Protein AF-A0A932ISZ7-F1 (afdb_monomer)

Radius of gyration: 17.34 Å; Cα contacts (8 Å, |Δi|>4): 253; chains: 1; bounding box: 50×33×47 Å

pLDDT: mean 93.1, std 8.94, range [46.41, 98.69]

Solvent-accessible surface area (backbone atoms only — not comparable to full-atom values): 9576 Å² total; per-residue (Å²): 125,74,70,60,61,55,55,52,51,53,50,47,43,69,50,36,30,66,51,26,48,48,52,29,52,54,47,53,62,71,54,47,49,53,86,48,76,70,22,46,39,39,51,75,63,47,84,62,61,87,47,36,75,68,21,34,53,52,44,31,67,68,55,45,51,51,54,41,51,49,41,25,50,52,22,47,73,71,66,36,58,70,58,18,51,49,46,57,46,48,33,54,54,40,36,53,50,29,55,53,41,16,69,73,61,56,16,46,54,98,91,36,71,39,32,31,24,53,52,42,15,32,38,35,20,38,40,48,40,38,20,57,70,59,68,63,38,66,70,44,48,54,51,36,50,51,41,47,53,36,16,38,52,21,40,13,44,70,85,42,45,41,65,20,31,51,31,7,40,28,48,8,50,19,55,43,30,50,52,49,52,52,52,53,52,53,50,58,54,61,78,73,110

Mean predicted aligned error: 4.24 Å

Secondary structure (DSSP, 8-state):
-HHHHHHHHHHHHHHHHHHHHHHHHHHHHHHTTS--HHHHIIIII-TTGGGHHHHHHTT-HHHHHHHHHHHHHHHHHTT-HHHHHHHHHHHHHHHHHHHHHHHHH--EETTEE-SSPHHHHHHHHHHHHHHHHTTT-HHHHHHHHHHHHHHHHHHHTTTS-HHHHHHHHHHHHHHHHHHHHHHHHHHHHHTT-

Structure (mmCIF, N/CA/C/O backbone):
data_AF-A0A932ISZ7-F1
#
_entry.id   AF-A0A932ISZ7-F1
#
loop_
_atom_site.group_PDB
_atom_site.id
_atom_site.type_symbol
_atom_site.label_atom_id
_atom_site.label_alt_id
_atom_site.label_comp_id
_atom_site.label_asym_id
_atom_site.label_entity_id
_atom_site.label_seq_id
_atom_site.pdbx_PDB_ins_code
_atom_site.Cartn_x
_atom_site.Cartn_y
_atom_site.Cartn_z
_atom_site.occupancy
_atom_site.B_iso_or_equiv
_atom_site.auth_seq_id
_atom_site.auth_comp_id
_atom_site.auth_asym_id
_atom_site.auth_atom_id
_atom_site.pdbx_PDB_model_num
ATOM 1 N N . MET A 1 1 ? -31.817 8.757 0.073 1.00 46.41 1 MET A N 1
ATOM 2 C CA . MET A 1 1 ? -30.683 8.587 -0.871 1.00 46.41 1 MET A CA 1
ATOM 3 C C . MET A 1 1 ? -29.335 8.229 -0.212 1.00 46.41 1 MET A C 1
ATOM 5 O O . MET A 1 1 ? -28.476 7.702 -0.900 1.00 46.41 1 MET A O 1
ATOM 9 N N . ILE A 1 2 ? -29.132 8.434 1.100 1.00 51.19 2 ILE A N 1
ATOM 10 C CA . ILE A 1 2 ? -27.832 8.226 1.790 1.00 51.19 2 ILE A CA 1
ATOM 11 C C . ILE A 1 2 ? -27.531 6.741 2.111 1.00 51.19 2 ILE A C 1
ATOM 13 O O . ILE A 1 2 ? -26.380 6.347 2.273 1.00 51.19 2 ILE A O 1
ATOM 17 N N . THR A 1 3 ? -28.552 5.884 2.165 1.00 54.38 3 THR A N 1
ATOM 18 C CA . THR A 1 3 ? -28.406 4.457 2.504 1.00 54.38 3 THR A CA 1
ATOM 19 C C . THR A 1 3 ? -27.783 3.637 1.368 1.00 54.38 3 THR A C 1
ATOM 21 O O . THR A 1 3 ? -27.027 2.703 1.624 1.00 54.38 3 THR A O 1
ATOM 24 N N . GLY A 1 4 ? -28.044 4.021 0.113 1.00 49.66 4 GLY A N 1
ATOM 25 C CA . GLY A 1 4 ? -27.533 3.318 -1.068 1.00 49.66 4 GLY A CA 1
ATOM 26 C C . GLY A 1 4 ? -26.016 3.434 -1.237 1.00 49.66 4 GLY A C 1
ATOM 27 O O . GLY A 1 4 ? -25.362 2.445 -1.549 1.00 49.66 4 GLY A O 1
ATOM 28 N N . SER A 1 5 ? -25.432 4.602 -0.945 1.00 61.00 5 SER A N 1
ATOM 29 C CA . SER A 1 5 ? -23.988 4.843 -1.113 1.00 61.00 5 SER A CA 1
ATOM 30 C C . SER A 1 5 ? -23.113 4.101 -0.096 1.00 61.00 5 SER A C 1
ATOM 32 O O . SER A 1 5 ? -21.965 3.766 -0.381 1.00 61.00 5 SER A O 1
ATOM 34 N N . ARG A 1 6 ? -23.640 3.803 1.098 1.00 62.06 6 ARG A N 1
ATOM 35 C CA . ARG A 1 6 ? -22.913 3.019 2.112 1.00 62.06 6 ARG A CA 1
ATOM 36 C C . ARG A 1 6 ? -22.873 1.531 1.769 1.00 62.06 6 ARG A C 1
ATOM 38 O O . ARG A 1 6 ? -21.852 0.886 1.998 1.00 62.06 6 ARG A O 1
ATOM 45 N N . LEU A 1 7 ? -23.957 1.003 1.197 1.00 62.66 7 LEU A N 1
ATOM 46 C CA . LEU A 1 7 ? -24.035 -0.388 0.744 1.00 62.66 7 LEU A CA 1
ATOM 47 C C . LEU A 1 7 ? -23.093 -0.646 -0.438 1.00 62.66 7 LEU A C 1
ATOM 49 O O . LEU A 1 7 ? -22.397 -1.660 -0.450 1.00 62.66 7 LEU A O 1
ATOM 53 N N . THR A 1 8 ? -22.997 0.294 -1.383 1.00 72.69 8 THR A N 1
ATOM 54 C CA . THR A 1 8 ? -22.061 0.186 -2.513 1.00 72.69 8 THR A CA 1
ATOM 55 C C . THR A 1 8 ? -20.605 0.279 -2.064 1.00 72.69 8 THR A C 1
ATOM 57 O O . THR A 1 8 ? -19.787 -0.520 -2.513 1.00 72.69 8 THR A O 1
ATOM 60 N N . ALA A 1 9 ? -20.276 1.171 -1.124 1.00 74.56 9 ALA A N 1
ATOM 61 C CA . ALA A 1 9 ? -18.924 1.277 -0.575 1.00 74.56 9 ALA A CA 1
ATOM 62 C C . ALA A 1 9 ? -18.491 0.006 0.182 1.00 74.56 9 ALA A C 1
ATOM 64 O O . ALA A 1 9 ? -17.376 -0.479 -0.003 1.00 74.56 9 ALA A O 1
ATOM 65 N N . ALA A 1 10 ? -19.376 -0.576 0.998 1.00 79.00 10 ALA A N 1
ATOM 66 C CA . ALA A 1 10 ? -19.089 -1.820 1.713 1.00 79.00 10 ALA A CA 1
ATOM 67 C C . ALA A 1 10 ? -18.918 -3.014 0.756 1.00 79.00 10 ALA A C 1
ATOM 69 O O . ALA A 1 10 ? -18.009 -3.829 0.928 1.00 79.00 10 ALA A O 1
ATOM 70 N N . ALA A 1 11 ? -19.757 -3.099 -0.281 1.00 82.44 11 ALA A N 1
ATOM 71 C CA . ALA A 1 11 ? -19.614 -4.104 -1.328 1.00 82.44 11 ALA A CA 1
ATOM 72 C C . ALA A 1 11 ? -18.289 -3.934 -2.088 1.00 82.44 11 ALA A C 1
ATOM 74 O O . ALA A 1 11 ? -17.568 -4.913 -2.271 1.00 82.44 11 ALA A O 1
ATOM 75 N N . ALA A 1 12 ? -17.928 -2.701 -2.455 1.00 87.19 12 ALA A N 1
ATOM 76 C CA . ALA A 1 12 ? -16.678 -2.405 -3.146 1.00 87.19 12 ALA A CA 1
ATOM 77 C C . ALA A 1 12 ? -15.457 -2.858 -2.334 1.00 87.19 12 ALA A C 1
ATOM 79 O O . ALA A 1 12 ? -14.613 -3.577 -2.859 1.00 87.19 12 ALA A O 1
ATOM 80 N N . VAL A 1 13 ? -15.394 -2.539 -1.036 1.00 91.00 13 VAL A N 1
ATOM 81 C CA . VAL A 1 13 ? -14.285 -2.971 -0.163 1.00 91.00 13 VAL A CA 1
ATOM 82 C C . VAL A 1 13 ? -14.218 -4.494 -0.032 1.00 91.00 13 VAL A C 1
ATOM 84 O O . VAL A 1 13 ? -13.130 -5.063 0.006 1.00 91.00 13 VAL A O 1
ATOM 87 N N . ARG A 1 14 ? -15.365 -5.181 0.010 1.00 93.44 14 ARG A N 1
ATOM 88 C CA . ARG A 1 14 ? -15.412 -6.647 0.105 1.00 93.44 14 ARG A CA 1
ATOM 89 C C . ARG A 1 14 ? -14.932 -7.337 -1.174 1.00 93.44 14 ARG A C 1
ATOM 91 O O . ARG A 1 14 ? -14.307 -8.391 -1.082 1.00 93.44 14 ARG A O 1
ATOM 98 N N . TRP A 1 15 ? -15.233 -6.767 -2.338 1.00 95.62 15 TRP A N 1
ATOM 99 C CA . TRP A 1 15 ? -14.847 -7.320 -3.639 1.00 95.62 15 TRP A CA 1
ATOM 100 C C . TRP A 1 15 ? -13.484 -6.829 -4.130 1.00 95.62 15 TRP A C 1
ATOM 102 O O . TRP A 1 15 ? -12.902 -7.454 -5.012 1.00 95.62 15 TRP A O 1
ATOM 112 N N . TRP A 1 16 ? -12.931 -5.768 -3.539 1.00 97.12 16 TRP A N 1
ATOM 113 C CA . TRP A 1 16 ? -11.633 -5.237 -3.940 1.00 97.12 16 TRP A CA 1
ATOM 114 C C . TRP A 1 16 ? -10.483 -6.252 -3.840 1.00 97.12 16 TRP A C 1
ATOM 116 O O . TRP A 1 16 ? -9.751 -6.358 -4.817 1.00 97.12 16 TRP A O 1
ATOM 126 N N . PRO A 1 17 ? -10.310 -7.045 -2.756 1.00 97.62 17 PRO A N 1
ATOM 127 C CA . PRO A 1 17 ? -9.192 -7.983 -2.671 1.00 97.62 17 PRO A CA 1
ATOM 128 C C . PRO A 1 17 ? -9.092 -8.971 -3.847 1.00 97.62 17 PRO A C 1
ATOM 130 O O . PRO A 1 17 ? -8.032 -9.008 -4.471 1.00 97.62 17 PRO A O 1
ATOM 133 N N . PRO A 1 18 ? -10.141 -9.738 -4.220 1.00 97.38 18 PRO A N 1
ATOM 134 C CA . PRO A 1 18 ? -10.039 -10.643 -5.366 1.00 97.38 18 PRO A CA 1
ATOM 135 C C . PRO A 1 18 ? -9.847 -9.902 -6.698 1.00 97.38 18 PRO A C 1
ATOM 137 O O . PRO A 1 18 ? -9.086 -10.376 -7.541 1.00 97.38 18 PRO A O 1
ATOM 140 N N . ILE A 1 19 ? -10.478 -8.735 -6.879 1.00 97.69 19 ILE A N 1
ATOM 141 C CA . ILE A 1 19 ? -10.319 -7.909 -8.087 1.00 97.69 19 ILE A CA 1
ATOM 142 C C . ILE A 1 19 ? -8.871 -7.431 -8.222 1.00 97.69 19 ILE A C 1
ATOM 144 O O . ILE A 1 19 ? -8.248 -7.642 -9.258 1.00 97.69 19 ILE A O 1
ATOM 148 N N . ALA A 1 20 ? -8.319 -6.827 -7.172 1.00 97.50 20 ALA A N 1
ATOM 149 C CA . ALA A 1 20 ? -6.975 -6.272 -7.176 1.00 97.50 20 ALA A CA 1
ATOM 150 C C . ALA A 1 20 ? -5.905 -7.354 -7.348 1.00 97.50 20 ALA A C 1
ATOM 152 O O . ALA A 1 20 ? -4.970 -7.163 -8.120 1.00 97.50 20 ALA A O 1
ATOM 153 N N . LEU A 1 21 ? -6.060 -8.512 -6.697 1.00 97.81 21 LEU A N 1
ATOM 154 C CA . LEU A 1 21 ? -5.136 -9.634 -6.871 1.00 97.81 21 LEU A CA 1
ATOM 155 C C . LEU A 1 21 ? -5.197 -10.207 -8.289 1.00 97.81 21 LEU A C 1
ATOM 157 O O . LEU A 1 21 ? -4.156 -10.491 -8.872 1.00 97.81 21 LEU A O 1
ATOM 161 N N . THR A 1 22 ? -6.391 -10.323 -8.871 1.00 97.81 22 THR A N 1
ATOM 162 C CA . THR A 1 22 ? -6.546 -10.785 -10.258 1.00 97.81 22 THR A CA 1
ATOM 163 C C . THR A 1 22 ? -5.938 -9.781 -11.232 1.00 97.81 22 THR A C 1
ATOM 165 O O . THR A 1 22 ? -5.165 -10.168 -12.101 1.00 97.81 22 THR A O 1
ATOM 168 N N . ALA A 1 23 ? -6.212 -8.486 -11.054 1.00 98.00 23 ALA A N 1
ATOM 169 C CA . ALA A 1 23 ? -5.617 -7.423 -11.857 1.00 98.00 23 ALA A CA 1
ATOM 170 C C . ALA A 1 23 ? -4.086 -7.407 -11.741 1.00 98.00 23 ALA A C 1
ATOM 172 O O . ALA A 1 23 ? -3.405 -7.254 -12.749 1.00 98.00 23 ALA A O 1
ATOM 173 N N . MET A 1 24 ? -3.538 -7.625 -10.541 1.00 97.94 24 MET A N 1
ATOM 174 C CA . MET A 1 24 ? -2.095 -7.748 -10.324 1.00 97.94 24 MET A CA 1
ATOM 175 C C . MET A 1 24 ? -1.528 -8.954 -11.079 1.00 97.94 24 MET A C 1
ATOM 177 O O . MET A 1 24 ? -0.524 -8.826 -11.766 1.00 97.94 24 MET A O 1
ATOM 181 N N . VAL A 1 25 ? -2.169 -10.121 -11.000 1.00 97.56 25 VAL A N 1
ATOM 182 C CA . VAL A 1 25 ? -1.701 -11.317 -11.716 1.00 97.56 25 VAL A CA 1
ATOM 183 C C . VAL A 1 25 ? -1.747 -11.111 -13.228 1.00 97.56 25 VAL A C 1
ATOM 185 O O . VAL A 1 25 ? -0.760 -11.385 -13.906 1.00 97.56 25 VAL A O 1
ATOM 188 N N . VAL A 1 26 ? -2.854 -10.579 -13.752 1.00 97.75 26 VAL A N 1
ATOM 189 C CA . VAL A 1 26 ? -3.000 -10.258 -15.178 1.00 97.75 26 VAL A CA 1
ATOM 190 C C . VAL A 1 26 ? -1.937 -9.254 -15.615 1.00 97.75 26 VAL A C 1
ATOM 192 O O . VAL A 1 26 ? -1.304 -9.461 -16.646 1.00 97.75 26 VAL A O 1
ATOM 195 N N . LEU A 1 27 ? -1.692 -8.212 -14.816 1.00 96.94 27 LEU A N 1
ATOM 196 C CA . LEU A 1 27 ? -0.641 -7.236 -15.085 1.00 96.94 27 LEU A CA 1
ATOM 197 C C . LEU A 1 27 ? 0.734 -7.908 -15.121 1.00 96.94 27 LEU A C 1
ATOM 199 O O . LEU A 1 27 ? 1.448 -7.724 -16.097 1.00 96.94 27 LEU A O 1
ATOM 203 N N . GLY A 1 28 ? 1.081 -8.713 -14.112 1.00 95.38 28 GLY A N 1
ATOM 204 C CA . GLY A 1 28 ? 2.355 -9.434 -14.034 1.00 95.38 28 GLY A CA 1
ATOM 205 C C . GLY A 1 28 ? 2.600 -10.362 -15.228 1.00 95.38 28 GLY A C 1
ATOM 206 O O . GLY A 1 28 ? 3.711 -10.413 -15.748 1.00 95.38 28 G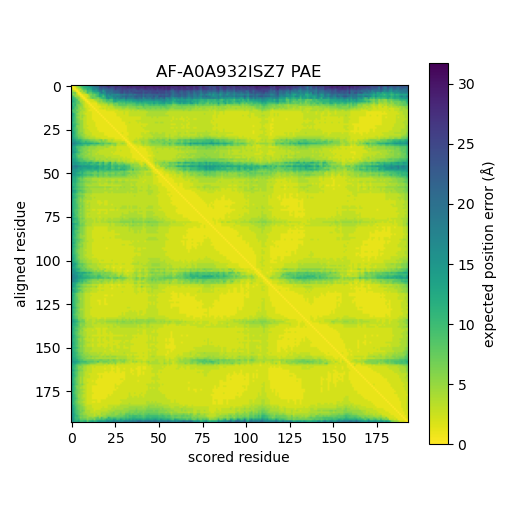LY A O 1
ATOM 207 N N . ILE A 1 29 ? 1.555 -11.044 -15.710 1.00 95.81 29 ILE A N 1
ATOM 208 C CA . ILE A 1 29 ? 1.619 -11.856 -16.935 1.00 95.81 29 ILE A CA 1
ATOM 209 C C . ILE A 1 29 ? 1.820 -10.962 -18.165 1.00 95.81 29 ILE A C 1
ATOM 211 O O . ILE A 1 29 ? 2.674 -11.254 -18.998 1.00 95.81 29 ILE A O 1
ATOM 215 N N . ALA A 1 30 ? 1.057 -9.871 -18.275 1.00 95.31 30 ALA A N 1
ATOM 216 C CA . ALA A 1 30 ? 1.069 -8.988 -19.440 1.00 95.31 30 ALA A CA 1
ATOM 217 C C . ALA A 1 30 ? 2.400 -8.247 -19.627 1.00 95.31 30 ALA A C 1
ATOM 219 O O . ALA A 1 30 ? 2.849 -8.075 -20.757 1.00 95.31 30 ALA A O 1
ATOM 220 N N . VAL A 1 31 ? 3.041 -7.817 -18.537 1.00 94.12 31 VAL A N 1
ATOM 221 C CA . VAL A 1 31 ? 4.323 -7.095 -18.609 1.00 94.12 31 VAL A CA 1
ATOM 222 C C . VAL A 1 31 ? 5.513 -8.029 -18.840 1.00 94.12 31 VAL A C 1
ATOM 224 O O . VAL A 1 31 ? 6.576 -7.581 -19.268 1.00 94.12 31 VAL A O 1
ATOM 227 N N . GLY A 1 32 ? 5.358 -9.326 -18.561 1.00 92.44 32 GLY A N 1
ATOM 228 C CA . GLY A 1 32 ? 6.411 -10.321 -18.730 1.00 92.44 32 GLY A CA 1
ATOM 229 C C . GLY A 1 32 ? 7.659 -10.027 -17.889 1.00 92.44 32 GLY A C 1
ATOM 230 O O . GLY A 1 32 ? 7.583 -9.504 -16.774 1.00 92.44 32 GLY A O 1
ATOM 231 N N . LYS A 1 33 ? 8.834 -10.380 -18.425 1.00 91.06 33 LYS A N 1
ATOM 232 C CA . LYS A 1 33 ? 10.113 -10.321 -17.694 1.00 91.06 33 LYS A CA 1
ATOM 233 C C . LYS A 1 33 ? 10.935 -9.047 -17.910 1.00 91.06 33 LYS A C 1
ATOM 235 O O . LYS A 1 33 ? 11.843 -8.810 -17.123 1.00 91.06 33 LYS A O 1
ATOM 240 N N . ALA A 1 34 ? 10.628 -8.261 -18.941 1.00 86.00 34 ALA A N 1
ATOM 241 C CA . ALA A 1 34 ? 11.398 -7.086 -19.360 1.00 86.00 34 ALA A CA 1
ATOM 242 C C . ALA A 1 34 ? 10.600 -5.786 -19.185 1.00 86.00 34 ALA A C 1
ATOM 244 O O . ALA A 1 34 ? 9.391 -5.830 -18.949 1.00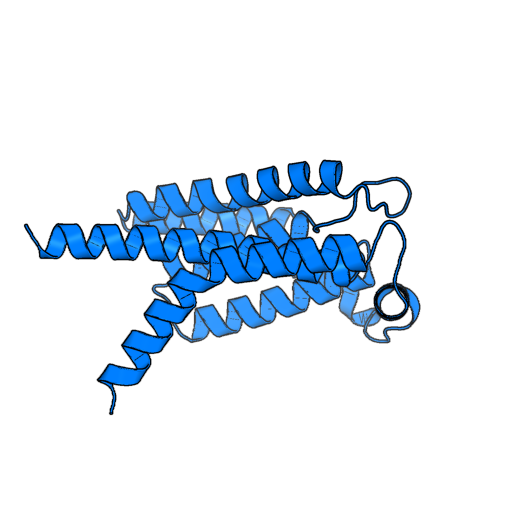 86.00 34 ALA A O 1
ATOM 245 N N . SER A 1 35 ? 11.258 -4.632 -19.319 1.00 90.56 35 SER A N 1
ATOM 246 C CA . SER A 1 35 ? 10.591 -3.328 -19.268 1.00 90.56 35 SER A CA 1
ATOM 247 C C . SER A 1 35 ? 9.493 -3.184 -20.330 1.00 90.56 35 SER A C 1
ATOM 249 O O . SER A 1 35 ? 9.463 -3.879 -21.347 1.00 90.56 35 SER A O 1
ATOM 251 N N . THR A 1 36 ? 8.551 -2.282 -20.064 1.00 93.44 36 THR A N 1
ATOM 252 C CA . THR A 1 36 ? 7.577 -1.803 -21.053 1.00 93.44 36 THR A CA 1
ATOM 253 C C . THR A 1 36 ? 7.937 -0.378 -21.492 1.00 93.44 36 THR A C 1
ATOM 255 O O . THR A 1 36 ? 8.604 0.323 -20.731 1.00 93.44 36 THR A O 1
ATOM 258 N N . PRO A 1 37 ? 7.430 0.125 -22.637 1.00 93.56 37 PRO A N 1
ATOM 259 C CA . PRO A 1 37 ? 7.675 1.513 -23.048 1.00 93.56 37 PRO A CA 1
ATOM 260 C C . PRO A 1 37 ? 7.253 2.549 -21.995 1.00 93.56 37 PRO A C 1
ATOM 262 O O . PRO A 1 37 ? 7.884 3.590 -21.843 1.00 93.56 37 PRO A O 1
ATOM 265 N N . LEU A 1 38 ? 6.194 2.252 -21.232 1.00 93.06 38 LEU A N 1
ATOM 266 C CA . LEU A 1 38 ? 5.761 3.098 -20.121 1.00 93.06 38 LEU A CA 1
ATOM 267 C C . LEU A 1 38 ? 6.787 3.103 -18.982 1.00 93.06 38 LEU A C 1
ATOM 269 O O . LEU A 1 38 ? 7.056 4.151 -18.398 1.00 93.06 38 LEU A O 1
ATOM 273 N N . ASP A 1 39 ? 7.353 1.941 -18.661 1.00 93.12 39 ASP A N 1
ATOM 274 C CA . ASP A 1 39 ? 8.389 1.831 -17.639 1.00 93.12 39 ASP A CA 1
ATOM 275 C C . ASP A 1 39 ? 9.658 2.587 -18.050 1.00 93.12 39 ASP A C 1
ATOM 277 O O . ASP A 1 39 ? 10.223 3.319 -17.237 1.00 93.12 39 ASP A O 1
ATOM 281 N N . ASP A 1 40 ? 10.059 2.464 -19.317 1.00 92.56 40 ASP A N 1
ATOM 282 C CA . ASP A 1 40 ? 11.222 3.157 -19.871 1.00 92.56 40 ASP A CA 1
ATOM 283 C C . ASP A 1 40 ? 11.025 4.678 -19.850 1.00 92.56 40 ASP A C 1
ATOM 285 O O . ASP A 1 40 ? 11.927 5.414 -19.447 1.00 92.56 40 ASP A O 1
ATOM 289 N N . TRP A 1 41 ? 9.823 5.165 -20.177 1.00 91.88 41 TRP A N 1
ATOM 290 C CA . TRP A 1 41 ? 9.495 6.587 -20.069 1.00 91.88 41 TRP A CA 1
ATOM 291 C C . TRP A 1 41 ? 9.677 7.109 -18.636 1.00 91.88 41 TRP A C 1
ATOM 293 O O . TRP A 1 41 ? 10.320 8.140 -18.421 1.00 91.88 41 TRP A O 1
ATOM 303 N N . PHE A 1 42 ? 9.173 6.384 -17.630 1.00 90.56 42 PHE A N 1
ATOM 304 C CA . PHE A 1 42 ? 9.344 6.773 -16.226 1.00 90.56 42 PHE A CA 1
ATOM 305 C C . PHE A 1 42 ? 10.805 6.726 -15.777 1.00 90.56 42 PHE A C 1
ATOM 307 O O . PHE A 1 42 ? 11.260 7.623 -15.060 1.00 90.56 42 PHE A O 1
ATOM 314 N N . LEU A 1 43 ? 11.547 5.702 -16.198 1.00 88.00 43 LEU A N 1
ATOM 315 C CA . LEU A 1 43 ? 12.941 5.548 -15.820 1.00 88.00 43 LEU A CA 1
ATOM 316 C C . LEU A 1 43 ? 13.813 6.614 -16.471 1.00 88.00 43 LEU A C 1
ATOM 318 O O . LEU A 1 43 ? 14.587 7.253 -15.758 1.00 88.00 43 LEU A O 1
ATOM 322 N N . TYR A 1 44 ? 13.695 6.837 -17.779 1.00 86.38 44 TYR A N 1
ATOM 323 C CA . TYR A 1 44 ? 14.677 7.586 -18.566 1.00 86.38 44 TYR A CA 1
ATOM 324 C C . TYR A 1 44 ? 14.216 8.983 -18.984 1.00 86.38 44 TYR A C 1
ATOM 326 O O . TYR A 1 44 ? 15.028 9.908 -18.951 1.00 86.38 44 TYR A O 1
ATOM 334 N N . GLU A 1 45 ? 12.938 9.158 -19.315 1.00 84.94 45 GLU A N 1
ATOM 335 C CA . GLU A 1 45 ? 12.442 10.370 -19.984 1.00 84.94 45 GLU A CA 1
ATOM 336 C C . GLU A 1 45 ? 11.709 11.337 -19.049 1.00 84.94 45 GLU A C 1
ATOM 338 O O . GLU A 1 45 ? 11.667 12.541 -19.302 1.00 84.94 45 GLU A O 1
ATOM 343 N N . ALA A 1 46 ? 11.156 10.848 -17.939 1.00 84.75 46 ALA A N 1
ATOM 344 C CA . ALA A 1 46 ? 10.342 11.661 -17.049 1.00 84.75 46 ALA A CA 1
ATOM 345 C C . ALA A 1 46 ? 11.116 12.874 -16.490 1.00 84.75 46 ALA A C 1
ATOM 347 O O . ALA A 1 46 ? 12.015 12.756 -15.654 1.00 84.75 46 ALA A O 1
ATOM 348 N N . HIS A 1 47 ? 10.702 14.083 -16.876 1.00 78.50 47 HIS A N 1
ATOM 349 C CA . HIS A 1 47 ? 11.332 15.344 -16.457 1.00 78.50 47 HIS A CA 1
ATOM 350 C C . HIS A 1 47 ? 11.128 15.709 -14.975 1.00 78.50 47 HIS A C 1
ATOM 352 O O . HIS A 1 47 ? 11.552 16.772 -14.535 1.00 78.50 47 HIS A O 1
ATOM 358 N N . ILE A 1 48 ? 10.519 14.834 -14.173 1.00 81.56 48 ILE A N 1
ATOM 359 C CA . ILE A 1 48 ? 10.356 15.003 -12.720 1.00 81.56 48 ILE A CA 1
ATOM 360 C C . ILE A 1 48 ? 11.555 14.475 -11.918 1.00 81.56 48 ILE A C 1
ATOM 362 O O . ILE A 1 48 ? 11.522 14.465 -10.691 1.00 81.56 48 ILE A O 1
ATOM 366 N N . ARG A 1 49 ? 12.641 14.054 -12.584 1.00 74.06 49 ARG A N 1
ATOM 367 C CA . ARG A 1 49 ? 13.851 13.524 -11.930 1.00 74.06 49 ARG A CA 1
ATOM 368 C C . ARG A 1 49 ? 14.478 14.488 -10.910 1.00 74.06 49 ARG A C 1
ATOM 370 O O . ARG A 1 49 ? 15.067 14.031 -9.937 1.00 74.06 49 ARG A O 1
ATOM 377 N N . TRP A 1 50 ? 14.323 15.801 -11.077 1.00 84.44 50 TRP A N 1
ATOM 378 C CA . TRP A 1 50 ? 14.804 16.795 -10.105 1.00 84.44 50 TRP A CA 1
ATOM 379 C C . TRP A 1 50 ? 14.058 16.733 -8.758 1.00 84.44 50 TRP A C 1
ATOM 381 O O . TRP A 1 50 ? 14.622 17.099 -7.731 1.00 84.44 50 TRP A O 1
ATOM 391 N N . LEU A 1 51 ? 12.832 16.194 -8.731 1.00 89.06 51 LEU A N 1
ATOM 392 C CA . LEU A 1 51 ? 12.065 15.938 -7.506 1.00 89.06 51 LEU A CA 1
ATOM 393 C C . LEU A 1 51 ? 12.465 14.632 -6.804 1.00 89.06 51 LEU A C 1
ATOM 395 O O . LEU A 1 51 ? 11.936 14.343 -5.732 1.00 89.06 51 LEU A O 1
ATOM 399 N N . ARG A 1 52 ? 13.381 13.829 -7.367 1.00 85.06 52 ARG A N 1
ATOM 400 C CA . ARG A 1 52 ? 13.732 12.497 -6.841 1.00 85.06 52 ARG A CA 1
ATOM 401 C C . ARG A 1 52 ? 14.012 12.467 -5.338 1.00 85.06 52 ARG A C 1
ATOM 403 O O . ARG A 1 52 ? 13.407 11.620 -4.690 1.00 85.06 52 ARG A O 1
ATOM 410 N N . PRO A 1 53 ? 14.842 13.351 -4.747 1.00 88.75 53 PRO A N 1
ATOM 411 C CA . PRO A 1 53 ? 15.105 13.295 -3.307 1.00 88.75 53 PRO A CA 1
ATOM 412 C C . PRO A 1 53 ? 13.828 13.435 -2.470 1.00 88.75 53 PRO A C 1
ATOM 414 O O . PRO A 1 53 ? 13.636 12.719 -1.491 1.00 88.75 53 PRO A O 1
ATOM 417 N N . PHE A 1 54 ? 12.921 14.315 -2.899 1.00 92.38 54 PHE A N 1
ATOM 418 C CA . PHE A 1 54 ? 11.629 14.516 -2.254 1.00 92.38 54 PHE A CA 1
ATOM 419 C C . PHE A 1 54 ? 10.690 13.320 -2.450 1.00 92.38 54 PHE A C 1
ATOM 421 O O . PHE A 1 54 ? 10.048 12.881 -1.503 1.00 92.38 54 PHE A O 1
ATOM 428 N N . LEU A 1 55 ? 10.614 12.760 -3.659 1.00 93.44 55 LEU A N 1
ATOM 429 C CA . LEU A 1 55 ? 9.750 11.610 -3.942 1.00 93.44 55 LEU A CA 1
ATOM 430 C C . LEU A 1 55 ? 10.233 10.339 -3.223 1.00 93.44 55 LEU A C 1
ATOM 432 O O . LEU A 1 55 ? 9.424 9.581 -2.687 1.00 93.44 55 LEU A O 1
ATOM 436 N N . LEU A 1 56 ? 11.551 10.128 -3.168 1.00 92.81 56 LEU A N 1
ATOM 437 C CA . LEU A 1 56 ? 12.172 8.977 -2.513 1.00 92.81 56 LEU A CA 1
ATOM 438 C C . LEU A 1 56 ? 11.944 8.962 -1.004 1.00 92.81 56 LEU A C 1
ATOM 440 O O . LEU A 1 56 ? 11.807 7.886 -0.429 1.00 92.81 56 LEU A O 1
ATOM 444 N N . PHE A 1 57 ? 11.809 10.131 -0.374 1.00 94.69 57 PHE A N 1
ATOM 445 C CA . PHE A 1 57 ? 11.493 10.236 1.049 1.00 94.69 57 PHE A CA 1
ATOM 446 C C . PHE A 1 57 ? 10.269 9.395 1.456 1.00 94.69 57 PHE A C 1
ATOM 448 O O . PHE A 1 57 ? 10.266 8.778 2.518 1.00 94.69 57 PHE A O 1
ATOM 455 N N . PHE A 1 58 ? 9.242 9.320 0.604 1.00 93.62 58 PHE A N 1
ATOM 456 C CA . PHE A 1 58 ? 8.002 8.595 0.909 1.00 93.62 58 PHE A CA 1
ATOM 457 C C . PHE A 1 58 ? 8.131 7.072 0.823 1.00 93.62 58 PHE A C 1
ATOM 459 O O . PHE A 1 58 ? 7.307 6.355 1.386 1.00 93.62 58 PHE A O 1
ATOM 466 N N . VAL A 1 59 ? 9.159 6.578 0.134 1.00 94.19 59 VAL A N 1
ATOM 467 C CA . VAL A 1 59 ? 9.423 5.146 -0.061 1.00 94.19 59 VAL A CA 1
ATOM 468 C C . VAL A 1 59 ? 10.707 4.690 0.654 1.00 94.19 59 VAL A C 1
ATOM 470 O O . VAL A 1 59 ? 11.053 3.509 0.631 1.00 94.19 59 VAL A O 1
ATOM 473 N N . GLU A 1 60 ? 11.377 5.617 1.344 1.00 95.38 60 GLU A N 1
ATOM 474 C CA . GLU A 1 60 ? 12.587 5.392 2.129 1.00 95.38 60 GLU A CA 1
ATOM 475 C C . GLU A 1 60 ? 12.320 4.396 3.278 1.00 95.38 60 GLU A C 1
ATOM 477 O O . GLU A 1 60 ? 11.464 4.656 4.136 1.00 95.38 60 GLU A O 1
ATOM 482 N N . PRO A 1 61 ? 13.065 3.275 3.370 1.00 94.25 61 PRO A N 1
ATOM 483 C CA . PRO A 1 61 ? 12.817 2.226 4.361 1.00 94.25 61 PRO A CA 1
ATOM 484 C C . PRO A 1 61 ? 12.739 2.725 5.801 1.00 94.25 61 PRO A C 1
ATOM 486 O O . PRO A 1 61 ? 11.897 2.267 6.572 1.00 94.25 61 PRO A O 1
ATOM 489 N N . ARG A 1 62 ? 13.597 3.679 6.178 1.00 97.19 62 ARG A N 1
ATOM 490 C CA . ARG A 1 62 ? 13.638 4.227 7.542 1.00 97.19 62 ARG A CA 1
ATOM 491 C C . ARG A 1 62 ? 12.361 4.988 7.881 1.00 97.19 62 ARG A C 1
ATOM 493 O O . ARG A 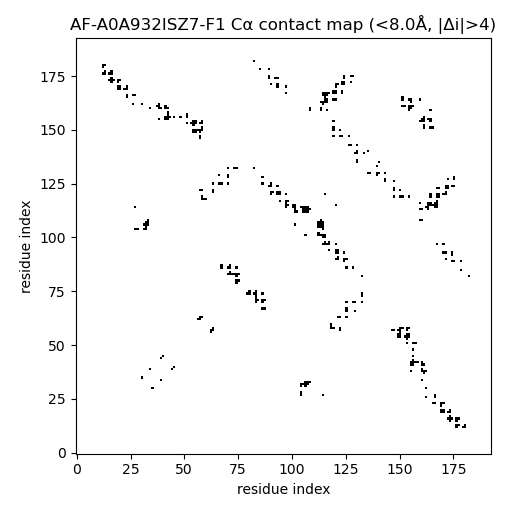1 62 ? 11.803 4.789 8.957 1.00 97.19 62 ARG A O 1
ATOM 500 N N . VAL A 1 63 ? 11.871 5.802 6.947 1.00 96.75 63 VAL A N 1
ATOM 501 C CA . VAL A 1 63 ? 10.616 6.549 7.098 1.00 96.75 63 VAL A CA 1
ATOM 502 C C . VAL A 1 63 ? 9.447 5.574 7.222 1.00 96.75 63 VAL A C 1
ATOM 504 O O . VAL A 1 63 ? 8.640 5.690 8.144 1.00 96.75 63 VAL A O 1
ATOM 507 N N . LEU A 1 64 ? 9.397 4.553 6.363 1.00 97.06 64 LEU A N 1
ATOM 508 C CA . LEU A 1 64 ? 8.351 3.532 6.407 1.00 97.06 64 LEU A CA 1
ATOM 509 C C . LEU A 1 64 ? 8.364 2.724 7.709 1.00 97.06 64 LEU A C 1
ATOM 511 O O . LEU A 1 64 ? 7.299 2.477 8.271 1.00 97.06 64 LEU A O 1
ATOM 515 N N . MET A 1 65 ? 9.541 2.349 8.220 1.00 97.62 65 MET A N 1
ATOM 516 C CA . MET A 1 65 ? 9.673 1.652 9.505 1.00 97.62 65 MET A CA 1
ATOM 517 C C . MET A 1 65 ? 9.177 2.506 10.674 1.00 97.62 65 MET A C 1
ATOM 519 O O . MET A 1 65 ? 8.462 1.997 11.537 1.00 97.62 65 MET A O 1
ATOM 523 N N . LEU A 1 66 ? 9.508 3.801 10.690 1.00 98.31 66 LEU A N 1
ATOM 524 C CA . LEU A 1 66 ? 9.025 4.728 11.716 1.00 98.31 66 LEU A CA 1
ATOM 525 C C . LEU A 1 66 ? 7.500 4.870 11.671 1.00 98.31 66 LEU A C 1
ATOM 527 O O . LEU A 1 66 ? 6.842 4.756 12.702 1.00 98.31 66 LEU A O 1
ATOM 531 N N . LEU A 1 67 ? 6.928 5.065 10.481 1.00 98.06 67 LEU A N 1
ATOM 532 C CA . LEU A 1 67 ? 5.479 5.171 10.289 1.00 98.06 67 LEU A CA 1
ATOM 533 C C . LEU A 1 67 ? 4.744 3.879 10.664 1.00 98.06 67 LEU A C 1
ATOM 535 O O . LEU A 1 67 ? 3.691 3.923 11.304 1.00 98.06 67 LEU A O 1
ATOM 539 N N . TYR A 1 68 ? 5.316 2.730 10.307 1.00 98.44 68 TYR A N 1
ATOM 540 C CA . TYR A 1 68 ? 4.819 1.415 10.691 1.00 98.44 68 TYR A CA 1
ATOM 541 C C . TYR A 1 68 ? 4.783 1.251 12.216 1.00 98.44 68 TYR A C 1
ATOM 543 O O . TYR A 1 68 ? 3.723 0.963 12.778 1.00 98.44 68 TYR A O 1
ATOM 551 N N . ALA A 1 69 ? 5.907 1.508 12.892 1.00 98.56 69 ALA A N 1
ATOM 552 C CA . ALA A 1 69 ? 6.000 1.433 14.346 1.00 98.56 69 ALA A CA 1
ATOM 553 C C . ALA A 1 69 ? 5.018 2.399 15.023 1.00 98.56 69 ALA A C 1
ATOM 555 O O . ALA A 1 69 ? 4.296 2.007 15.940 1.00 98.56 69 ALA A O 1
ATOM 556 N N . LEU A 1 70 ? 4.924 3.635 14.527 1.00 98.25 70 LEU A N 1
ATOM 557 C CA . LEU A 1 70 ? 4.006 4.645 15.044 1.00 98.25 70 LEU A CA 1
ATOM 558 C C . LEU A 1 70 ? 2.544 4.191 14.943 1.00 98.25 70 LEU A C 1
ATOM 560 O O . LEU A 1 70 ? 1.797 4.324 15.909 1.00 98.25 70 LEU A O 1
ATOM 564 N N . GLY A 1 71 ? 2.133 3.610 13.812 1.00 97.94 71 GLY A N 1
ATOM 565 C CA . GLY A 1 71 ? 0.776 3.090 13.636 1.00 97.94 71 GLY A CA 1
ATOM 566 C C . GLY A 1 71 ? 0.418 2.003 14.653 1.00 97.94 71 GLY A C 1
ATOM 567 O O . GLY A 1 71 ? -0.663 2.044 15.247 1.00 97.94 71 GLY A O 1
ATOM 568 N N . VAL A 1 72 ? 1.343 1.070 14.901 1.00 98.62 72 VAL A N 1
ATOM 569 C CA . VAL A 1 72 ? 1.176 0.010 15.908 1.00 98.62 72 VAL A CA 1
ATOM 570 C C . VAL A 1 72 ? 1.113 0.602 17.317 1.00 98.62 72 VAL A C 1
ATOM 572 O O . VAL A 1 72 ? 0.176 0.308 18.060 1.00 98.62 72 VAL A O 1
ATOM 575 N N . VAL A 1 73 ? 2.055 1.480 17.674 1.00 98.62 73 VAL A N 1
ATOM 576 C CA . VAL A 1 73 ? 2.122 2.120 18.998 1.00 98.62 73 VAL A CA 1
ATOM 577 C C . VAL A 1 73 ? 0.871 2.949 19.282 1.00 98.62 73 VAL A C 1
ATOM 579 O O . VAL A 1 73 ? 0.300 2.827 20.363 1.00 98.62 73 VAL A O 1
ATOM 582 N N . ILE A 1 74 ? 0.383 3.737 18.320 1.00 98.25 74 ILE A N 1
ATOM 583 C CA . ILE A 1 74 ? -0.853 4.516 18.482 1.00 98.25 74 ILE A CA 1
ATOM 584 C C . ILE A 1 74 ? -2.052 3.586 18.701 1.00 98.25 74 ILE A C 1
ATOM 586 O O . ILE A 1 74 ? -2.882 3.850 19.571 1.00 98.25 74 ILE A O 1
ATOM 590 N N . ALA A 1 75 ? -2.163 2.491 17.943 1.00 98.00 75 ALA A N 1
ATOM 591 C CA . ALA A 1 75 ? -3.259 1.539 18.114 1.00 98.00 75 ALA A CA 1
ATOM 592 C C . ALA A 1 75 ? -3.221 0.845 19.491 1.00 98.00 75 ALA A C 1
ATOM 594 O O . ALA A 1 75 ? -4.275 0.661 20.109 1.00 98.00 75 ALA A O 1
ATOM 595 N N . LEU A 1 76 ? -2.022 0.513 19.990 1.00 98.38 76 LEU A N 1
ATOM 596 C CA . LEU A 1 76 ? -1.807 -0.019 21.340 1.00 98.38 76 LEU A CA 1
ATOM 597 C C . LEU A 1 76 ? -2.170 1.007 22.417 1.00 98.38 76 LEU A C 1
ATOM 599 O O . LEU A 1 76 ? -2.913 0.679 23.340 1.00 98.38 76 LEU A O 1
ATOM 603 N N . TRP A 1 77 ? -1.720 2.257 22.271 1.00 98.19 77 TRP A N 1
ATOM 604 C CA . TRP A 1 77 ? -2.052 3.353 23.186 1.00 98.19 77 TRP A CA 1
ATOM 605 C C . TRP A 1 77 ? -3.565 3.547 23.282 1.00 98.19 77 TRP A C 1
ATOM 607 O O . TRP A 1 77 ? -4.124 3.667 24.371 1.00 98.19 77 TRP A O 1
ATOM 617 N N . GLN A 1 78 ? -4.258 3.517 22.142 1.00 96.50 78 GLN A N 1
ATOM 618 C CA . GLN A 1 78 ? -5.718 3.607 22.069 1.00 96.50 78 GLN A CA 1
ATOM 619 C C . GLN A 1 78 ? -6.437 2.355 22.604 1.00 96.50 78 GLN A C 1
ATOM 621 O O . GLN A 1 78 ? -7.664 2.295 22.544 1.00 96.50 78 GLN A O 1
ATOM 626 N N . ARG A 1 79 ? -5.705 1.343 23.096 1.00 96.81 79 ARG A N 1
ATOM 627 C CA . ARG A 1 79 ? -6.220 0.052 23.586 1.00 96.81 79 ARG A CA 1
ATOM 628 C C . ARG A 1 79 ? -7.055 -0.708 22.549 1.00 96.81 79 ARG A C 1
ATOM 630 O O . ARG A 1 79 ? -7.891 -1.544 22.888 1.00 96.81 79 ARG A O 1
ATOM 637 N N . ARG A 1 80 ? -6.818 -0.455 21.258 1.00 96.69 80 ARG A N 1
ATOM 638 C CA . ARG A 1 80 ? -7.494 -1.126 20.139 1.00 96.69 80 ARG A CA 1
ATOM 639 C C . ARG A 1 80 ? -6.709 -2.377 19.753 1.00 96.69 80 ARG A C 1
ATOM 641 O O . ARG A 1 80 ? -6.141 -2.439 18.668 1.00 96.69 80 ARG A O 1
ATOM 648 N N . TRP A 1 81 ? -6.685 -3.377 20.634 1.00 97.44 81 TRP A N 1
ATOM 649 C CA . TRP A 1 81 ? -5.821 -4.563 20.517 1.00 97.44 81 TRP A CA 1
ATOM 650 C C . TRP A 1 81 ? -5.883 -5.250 19.150 1.00 97.44 81 TRP A C 1
ATOM 652 O O . TRP A 1 81 ? -4.850 -5.444 18.520 1.00 97.44 81 TRP A O 1
ATOM 662 N N . LEU A 1 82 ? -7.087 -5.525 18.633 1.00 97.50 82 LEU A N 1
ATOM 663 C CA . LEU A 1 82 ? -7.236 -6.127 17.304 1.00 97.50 82 LEU A CA 1
ATOM 664 C C . LEU A 1 82 ? -6.664 -5.230 16.195 1.00 97.50 82 LEU A C 1
ATOM 666 O O . LEU A 1 82 ? -6.012 -5.726 15.283 1.00 97.50 82 LEU A O 1
ATOM 670 N N . MET A 1 83 ? -6.880 -3.914 16.274 1.00 98.12 83 MET A N 1
ATOM 671 C CA . MET A 1 83 ? -6.323 -2.970 15.303 1.00 98.12 83 MET A CA 1
ATOM 672 C C . MET A 1 83 ? -4.795 -2.947 15.371 1.00 98.12 83 MET A C 1
ATOM 674 O O . MET A 1 83 ? -4.157 -2.923 14.328 1.00 98.12 83 MET A O 1
ATOM 678 N N . ALA A 1 84 ? -4.213 -2.987 16.572 1.00 98.12 84 ALA A N 1
ATOM 679 C CA . ALA A 1 84 ? -2.767 -3.044 16.759 1.00 98.12 84 ALA A CA 1
ATOM 680 C C . ALA A 1 84 ? -2.170 -4.328 16.170 1.00 98.12 84 ALA A C 1
ATOM 682 O O . ALA A 1 84 ? -1.203 -4.261 15.415 1.00 98.12 84 ALA A O 1
ATOM 683 N N . THR A 1 85 ? -2.787 -5.484 16.438 1.00 98.44 85 THR A N 1
ATOM 684 C CA . THR A 1 85 ? -2.373 -6.765 15.851 1.00 98.44 85 THR A CA 1
ATOM 685 C C . THR A 1 85 ? -2.448 -6.724 14.328 1.00 98.44 85 THR A C 1
ATOM 687 O O . THR A 1 85 ? -1.484 -7.080 13.659 1.00 98.44 85 THR A O 1
ATOM 690 N N . LEU A 1 86 ? -3.561 -6.253 13.760 1.00 98.44 86 LEU A N 1
ATOM 691 C CA . LEU A 1 86 ? -3.711 -6.160 12.306 1.00 98.44 86 LEU A CA 1
ATOM 692 C C . LEU A 1 86 ? -2.740 -5.139 11.701 1.00 98.44 86 LEU A C 1
ATOM 694 O O . LEU A 1 86 ? -2.196 -5.395 10.632 1.00 98.44 86 LEU A O 1
ATOM 698 N N . ALA A 1 87 ? -2.481 -4.018 12.381 1.00 98.25 87 ALA A N 1
ATOM 699 C CA . ALA A 1 87 ? -1.509 -3.014 11.948 1.00 98.25 87 ALA A CA 1
ATOM 700 C C . ALA A 1 87 ? -0.086 -3.570 11.918 1.00 98.25 87 ALA A C 1
ATOM 702 O O . ALA A 1 87 ? 0.649 -3.229 10.999 1.00 98.25 87 ALA A O 1
ATOM 703 N N . ALA A 1 88 ? 0.272 -4.447 12.861 1.00 98.44 88 ALA A N 1
ATOM 704 C CA . ALA A 1 88 ? 1.558 -5.136 12.882 1.00 98.44 88 ALA A CA 1
ATOM 705 C C . ALA A 1 88 ? 1.653 -6.222 11.791 1.00 98.44 88 ALA A C 1
ATOM 707 O O . ALA A 1 88 ? 2.630 -6.318 11.057 1.00 98.44 88 ALA A O 1
ATOM 708 N N . VAL A 1 89 ? 0.614 -7.044 11.647 1.00 98.56 89 VAL A N 1
ATOM 709 C CA . VAL A 1 89 ? 0.658 -8.223 10.769 1.00 98.56 89 VAL A CA 1
ATOM 710 C C . VAL A 1 89 ? 0.502 -7.859 9.290 1.00 98.56 89 VAL A C 1
ATOM 712 O O . VAL A 1 89 ? 1.172 -8.450 8.444 1.00 98.56 89 VAL A O 1
ATOM 715 N N . ALA A 1 90 ? -0.356 -6.894 8.949 1.00 98.44 90 ALA A N 1
ATOM 716 C CA . ALA A 1 90 ? -0.719 -6.626 7.557 1.00 98.44 90 ALA A CA 1
ATOM 717 C C . ALA A 1 90 ? 0.479 -6.245 6.660 1.00 98.44 90 ALA A C 1
ATOM 719 O O . ALA A 1 90 ? 0.637 -6.883 5.615 1.00 98.44 90 ALA A O 1
ATOM 720 N N . PRO A 1 91 ? 1.368 -5.298 7.032 1.00 98.38 91 PRO A N 1
ATOM 721 C CA . PRO A 1 91 ? 2.539 -4.974 6.212 1.00 98.38 91 PRO A CA 1
ATOM 722 C C . PRO A 1 91 ? 3.499 -6.157 6.034 1.00 98.38 91 PRO A C 1
ATOM 724 O O . PRO A 1 91 ? 4.074 -6.322 4.959 1.00 98.38 91 PRO A O 1
ATOM 727 N N . VAL A 1 92 ? 3.640 -7.011 7.055 1.00 98.50 92 VAL A N 1
ATOM 728 C CA . VAL A 1 92 ? 4.488 -8.213 7.000 1.00 98.50 92 VAL A CA 1
ATOM 729 C C . VAL A 1 92 ? 3.915 -9.235 6.021 1.00 98.50 92 VAL A C 1
ATOM 731 O O . VAL A 1 92 ? 4.637 -9.732 5.159 1.00 98.50 92 VAL A O 1
ATOM 734 N N . VAL A 1 93 ? 2.608 -9.506 6.098 1.00 98.44 93 VAL A N 1
ATOM 735 C CA . VAL A 1 93 ? 1.912 -10.399 5.159 1.00 98.44 93 VAL A CA 1
ATOM 736 C C . VAL A 1 93 ? 2.028 -9.879 3.727 1.00 98.44 93 VAL A C 1
ATOM 738 O O . VAL A 1 93 ? 2.342 -10.652 2.821 1.00 98.44 93 VAL A O 1
ATOM 741 N N . ALA A 1 94 ? 1.839 -8.574 3.518 1.00 98.31 94 ALA A N 1
ATOM 742 C CA . ALA A 1 94 ? 1.981 -7.954 2.205 1.00 98.31 94 ALA A CA 1
ATOM 743 C C . ALA A 1 94 ? 3.410 -8.116 1.656 1.00 98.31 94 ALA A C 1
ATOM 745 O O . ALA A 1 94 ? 3.588 -8.523 0.509 1.00 98.31 94 ALA A O 1
ATOM 746 N N . LEU A 1 95 ? 4.433 -7.883 2.486 1.00 98.19 95 LEU A N 1
ATOM 747 C CA . LEU A 1 95 ? 5.836 -8.040 2.098 1.00 98.19 95 LEU A CA 1
ATOM 748 C C . LEU A 1 95 ? 6.198 -9.492 1.757 1.00 98.19 95 LEU A C 1
ATOM 750 O O . LEU A 1 95 ? 6.863 -9.732 0.750 1.00 98.19 95 LEU A O 1
ATOM 754 N N . ILE A 1 96 ? 5.772 -10.459 2.574 1.00 98.31 96 ILE A N 1
ATOM 755 C CA . ILE A 1 96 ? 5.994 -11.887 2.300 1.00 98.31 96 ILE A CA 1
ATOM 756 C C . ILE A 1 96 ? 5.322 -12.265 0.980 1.00 98.31 96 ILE A C 1
ATOM 758 O O . ILE A 1 96 ? 5.958 -12.876 0.126 1.00 98.31 96 ILE A O 1
ATOM 762 N N . THR A 1 97 ? 4.078 -11.831 0.775 1.00 97.88 97 THR A N 1
ATOM 763 C CA . THR A 1 97 ? 3.341 -12.095 -0.468 1.00 97.88 97 THR A CA 1
ATOM 764 C C . THR A 1 97 ? 4.063 -11.499 -1.676 1.00 97.88 97 THR A C 1
ATOM 766 O O . THR A 1 97 ? 4.262 -12.197 -2.664 1.00 97.88 97 THR A O 1
ATOM 769 N N . ALA A 1 98 ? 4.555 -10.259 -1.583 1.00 97.62 98 ALA A N 1
ATOM 770 C CA . ALA A 1 98 ? 5.342 -9.638 -2.647 1.00 97.62 98 ALA A CA 1
ATOM 771 C C . ALA A 1 98 ? 6.616 -10.435 -2.969 1.00 97.62 98 ALA A C 1
ATOM 773 O O . ALA A 1 98 ? 6.947 -10.617 -4.138 1.00 97.62 98 ALA A O 1
ATOM 774 N N . ARG A 1 99 ? 7.317 -10.957 -1.954 1.00 97.00 99 ARG A N 1
ATOM 775 C CA . ARG A 1 99 ? 8.504 -11.809 -2.154 1.00 97.00 99 ARG A CA 1
ATOM 776 C C . ARG A 1 99 ? 8.164 -13.129 -2.846 1.00 97.00 99 ARG A C 1
ATOM 778 O O . ARG A 1 99 ? 8.911 -13.553 -3.720 1.00 97.00 99 ARG A O 1
ATOM 785 N N . LEU A 1 100 ? 7.046 -13.758 -2.487 1.00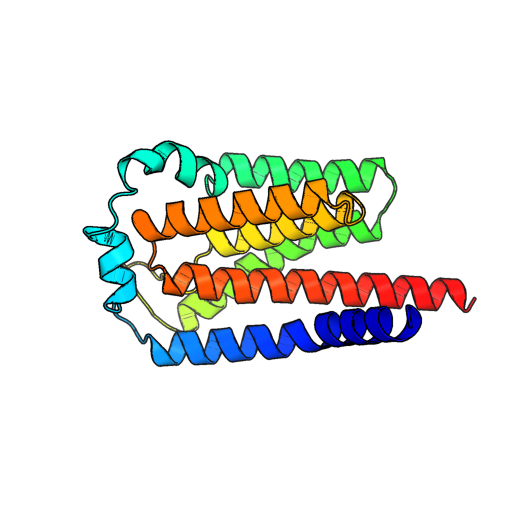 97.06 100 LEU A N 1
ATOM 786 C CA . LEU A 1 100 ? 6.570 -14.963 -3.171 1.00 97.06 100 LEU A CA 1
ATOM 787 C C . LEU A 1 100 ? 6.222 -14.658 -4.632 1.00 97.06 100 LEU A C 1
ATOM 789 O O . LEU A 1 100 ? 6.685 -15.354 -5.530 1.00 97.06 100 LEU A O 1
ATOM 793 N N . CYS A 1 101 ? 5.483 -13.575 -4.884 1.00 95.06 101 CYS A N 1
ATOM 794 C CA . CYS A 1 101 ? 5.147 -13.134 -6.235 1.00 95.06 101 CYS A CA 1
ATOM 795 C C . CYS A 1 101 ? 6.394 -12.850 -7.080 1.00 95.06 101 CYS A C 1
ATOM 797 O O . CYS A 1 101 ? 6.437 -13.263 -8.232 1.00 95.06 101 CYS A O 1
ATOM 799 N N . LYS A 1 102 ? 7.434 -12.241 -6.501 1.00 95.19 102 LYS A N 1
ATOM 800 C CA . LYS A 1 102 ? 8.725 -12.037 -7.174 1.00 95.19 102 LYS A CA 1
ATOM 801 C C . LYS A 1 102 ? 9.307 -13.330 -7.731 1.00 95.19 102 LYS A C 1
ATOM 803 O O . LYS A 1 102 ? 9.699 -13.363 -8.893 1.00 95.19 102 LYS A O 1
ATOM 808 N N . MET A 1 103 ? 9.309 -14.396 -6.934 1.00 94.06 103 MET A N 1
ATOM 809 C CA . MET A 1 103 ? 9.787 -15.706 -7.384 1.00 94.06 103 MET A CA 1
ATOM 810 C C . MET A 1 103 ? 8.884 -16.318 -8.462 1.00 94.06 103 MET A C 1
ATOM 812 O O . MET A 1 103 ? 9.383 -16.972 -9.369 1.00 94.06 103 MET A O 1
ATOM 816 N N . LEU A 1 104 ? 7.570 -16.094 -8.380 1.00 94.50 104 LEU A N 1
ATOM 817 C CA . LEU A 1 104 ? 6.603 -16.635 -9.339 1.00 94.50 104 LEU A CA 1
ATOM 818 C C . LEU A 1 104 ? 6.667 -15.944 -10.707 1.00 94.50 104 LEU A C 1
ATOM 820 O O . LEU A 1 104 ? 6.616 -16.620 -11.730 1.00 94.50 104 LEU A O 1
ATOM 824 N N . PHE A 1 105 ? 6.760 -14.612 -10.740 1.00 94.44 105 PHE A N 1
ATOM 825 C CA . PHE A 1 105 ? 6.762 -13.853 -11.994 1.00 94.44 105 PHE A CA 1
ATOM 826 C C . PHE A 1 105 ? 8.145 -13.799 -12.648 1.00 94.44 105 PHE A C 1
ATOM 828 O O . PHE A 1 105 ? 8.237 -13.749 -13.873 1.00 94.44 105 PHE A O 1
ATOM 835 N N . GLY A 1 106 ? 9.223 -13.808 -11.856 1.00 92.19 106 GLY A N 1
ATOM 836 C CA . GLY A 1 106 ? 10.586 -13.829 -12.393 1.00 92.19 106 GLY A CA 1
ATOM 837 C C . GLY A 1 106 ? 10.936 -12.608 -13.253 1.00 92.19 106 GLY A C 1
ATOM 838 O O . GLY A 1 106 ? 11.759 -12.724 -14.157 1.00 92.19 106 GLY A O 1
ATOM 839 N N . ARG A 1 107 ? 10.269 -11.464 -13.035 1.00 93.06 107 ARG A N 1
ATOM 840 C CA . ARG A 1 107 ? 10.607 -10.189 -13.687 1.00 93.06 107 ARG A CA 1
ATOM 841 C C . ARG A 1 107 ? 11.829 -9.607 -13.002 1.00 93.06 107 ARG A C 1
ATOM 843 O O . ARG A 1 107 ? 11.827 -9.488 -11.775 1.00 93.06 107 ARG A O 1
ATOM 850 N N . GLU A 1 108 ? 12.827 -9.219 -13.779 1.00 91.19 108 GLU A N 1
ATOM 851 C CA . GLU A 1 108 ? 14.102 -8.731 -13.264 1.00 91.19 108 GLU A CA 1
ATOM 852 C C . GLU A 1 108 ? 14.370 -7.301 -13.724 1.00 91.19 108 GLU A C 1
ATOM 854 O O . GLU A 1 108 ? 14.021 -6.914 -14.836 1.00 91.19 108 GLU A O 1
ATOM 859 N N . ILE A 1 109 ? 15.007 -6.532 -12.848 1.00 88.00 109 ILE A N 1
ATOM 860 C CA . ILE A 1 109 ? 15.664 -5.266 -13.164 1.00 88.00 109 ILE A CA 1
ATOM 861 C C . ILE A 1 109 ? 17.092 -5.384 -12.635 1.00 88.00 109 ILE A C 1
ATOM 863 O O . ILE A 1 109 ? 17.281 -5.777 -11.483 1.00 88.00 109 ILE A O 1
ATOM 867 N N . ASP A 1 110 ? 18.091 -5.158 -13.487 1.00 85.88 110 ASP A N 1
ATOM 868 C CA . ASP A 1 110 ? 19.513 -5.317 -13.143 1.00 85.88 110 ASP A CA 1
ATOM 869 C C . ASP A 1 110 ? 19.835 -6.645 -12.416 1.00 85.88 110 ASP A C 1
ATOM 871 O O . ASP A 1 110 ? 20.538 -6.670 -11.407 1.00 85.88 110 ASP A O 1
ATOM 875 N N . HIS A 1 111 ? 19.287 -7.764 -12.913 1.00 85.75 111 HIS A N 1
ATOM 876 C CA . HIS A 1 111 ? 19.431 -9.121 -12.348 1.00 85.75 111 HIS A CA 1
ATOM 877 C C . HIS A 1 111 ? 18.805 -9.340 -10.956 1.00 85.75 111 HIS A C 1
ATOM 879 O O . HIS A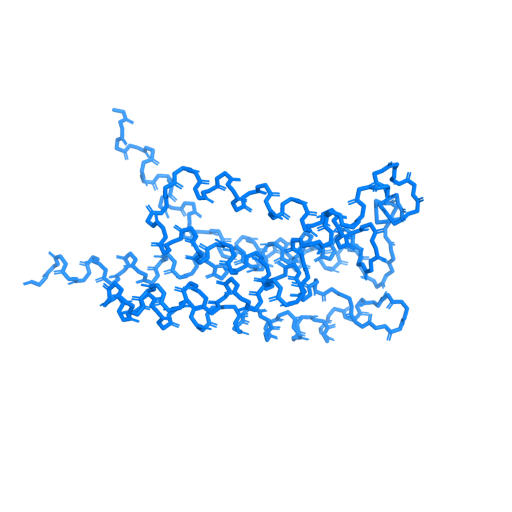 1 111 ? 19.093 -10.331 -10.283 1.00 85.75 111 HIS A O 1
ATOM 885 N N . ILE A 1 112 ? 17.930 -8.437 -10.505 1.00 87.62 112 ILE A N 1
ATOM 886 C CA . ILE A 1 112 ? 17.220 -8.540 -9.226 1.00 87.62 112 ILE A CA 1
ATOM 887 C C . ILE A 1 112 ? 15.715 -8.646 -9.477 1.00 87.62 112 ILE A C 1
ATOM 889 O O . ILE A 1 112 ? 15.136 -7.864 -10.229 1.00 87.62 112 ILE A O 1
ATOM 893 N N . LEU A 1 113 ? 15.048 -9.578 -8.785 1.00 92.88 113 LEU A N 1
ATOM 894 C CA . LEU A 1 113 ? 13.597 -9.752 -8.888 1.00 92.88 113 LEU A CA 1
ATOM 895 C C . LEU A 1 113 ? 12.836 -8.474 -8.503 1.00 92.88 113 LEU A C 1
ATOM 897 O O . LEU A 1 113 ? 12.915 -7.988 -7.364 1.00 92.88 113 LEU A O 1
ATOM 901 N N . ALA A 1 114 ? 12.038 -7.969 -9.438 1.00 91.50 114 ALA A N 1
ATOM 902 C CA . ALA A 1 114 ? 11.459 -6.635 -9.389 1.00 91.50 114 ALA A CA 1
ATOM 903 C C . ALA A 1 114 ? 9.965 -6.641 -9.017 1.00 91.50 114 ALA A C 1
ATOM 905 O O . ALA A 1 114 ? 9.568 -5.912 -8.103 1.00 91.50 114 ALA A O 1
ATOM 906 N N . TYR A 1 115 ? 9.161 -7.515 -9.638 1.00 94.94 115 TYR A N 1
ATOM 907 C CA . TYR A 1 115 ? 7.694 -7.460 -9.568 1.00 94.94 115 TYR A CA 1
ATOM 908 C C . TYR A 1 115 ? 7.060 -8.374 -8.508 1.00 94.94 115 TYR A C 1
ATOM 910 O O . TYR A 1 115 ? 7.307 -9.577 -8.534 1.00 94.94 115 TYR A O 1
ATOM 918 N N . PRO A 1 116 ? 6.147 -7.873 -7.657 1.00 96.62 116 PRO A N 1
ATOM 919 C CA . PRO A 1 116 ? 5.801 -6.466 -7.447 1.00 96.62 116 PRO A CA 1
ATOM 920 C C . PRO A 1 116 ? 6.833 -5.754 -6.554 1.00 96.62 116 PRO A C 1
ATOM 922 O O . PRO A 1 116 ? 7.582 -6.388 -5.801 1.00 96.62 116 PRO A O 1
ATOM 925 N N . SER A 1 117 ? 6.843 -4.417 -6.578 1.00 96.81 117 SER A N 1
ATOM 926 C CA . SER A 1 117 ? 7.781 -3.627 -5.770 1.00 96.81 117 SER A CA 1
ATOM 927 C C . SER A 1 117 ? 7.558 -3.824 -4.264 1.00 96.81 117 SER A C 1
ATOM 929 O O . SER A 1 117 ? 6.491 -3.529 -3.720 1.00 96.81 117 SER A O 1
ATOM 931 N N . GLY A 1 118 ? 8.595 -4.273 -3.552 1.00 95.88 118 GLY A N 1
ATOM 932 C CA . GLY A 1 118 ? 8.526 -4.508 -2.105 1.00 95.88 118 GLY A CA 1
ATOM 933 C C . GLY A 1 118 ? 8.341 -3.219 -1.297 1.00 95.88 118 GLY A C 1
ATOM 934 O O . GLY A 1 118 ? 7.501 -3.176 -0.400 1.00 95.88 118 GLY A O 1
ATOM 935 N N . HIS A 1 119 ? 9.071 -2.155 -1.646 1.00 95.94 119 HIS A N 1
ATOM 936 C CA . HIS A 1 119 ? 8.982 -0.873 -0.943 1.00 95.94 119 HIS A CA 1
ATOM 937 C C . HIS A 1 119 ? 7.601 -0.232 -1.103 1.00 95.94 119 HIS A C 1
ATOM 939 O O . HIS A 1 119 ? 6.988 0.168 -0.115 1.00 95.94 119 HIS A O 1
ATOM 945 N N . VAL A 1 120 ? 7.068 -0.209 -2.331 1.00 98.00 120 VAL A N 1
ATOM 946 C CA . VAL A 1 120 ? 5.727 0.330 -2.600 1.00 98.00 120 VAL A CA 1
ATOM 947 C C . VAL A 1 120 ? 4.645 -0.533 -1.941 1.00 98.00 120 VAL A C 1
ATOM 949 O O . VAL A 1 120 ? 3.662 0.009 -1.437 1.00 98.00 120 VAL A O 1
ATOM 952 N N . THR A 1 121 ? 4.838 -1.855 -1.855 1.00 98.44 121 THR A N 1
ATOM 953 C CA . THR A 1 121 ? 3.895 -2.761 -1.172 1.00 98.44 121 THR A CA 1
ATOM 954 C C . THR A 1 121 ? 3.813 -2.435 0.320 1.00 98.44 121 THR A C 1
ATOM 956 O O . THR A 1 121 ? 2.718 -2.276 0.871 1.00 98.44 121 THR A O 1
ATOM 959 N N . VAL A 1 122 ? 4.972 -2.296 0.976 1.00 98.12 122 VAL A N 1
ATOM 960 C CA . VAL A 1 122 ? 5.052 -1.927 2.396 1.00 98.12 122 VAL A CA 1
ATOM 961 C C . VAL A 1 122 ? 4.472 -0.535 2.612 1.00 98.12 122 VAL A C 1
ATOM 963 O O . VAL A 1 122 ? 3.599 -0.384 3.461 1.00 98.12 122 VAL A O 1
ATOM 966 N N . MET A 1 123 ? 4.879 0.454 1.812 1.00 98.56 123 MET A N 1
ATOM 967 C CA . MET A 1 123 ? 4.364 1.823 1.881 1.00 98.56 123 MET A CA 1
ATOM 968 C C . MET A 1 123 ? 2.838 1.855 1.790 1.00 98.56 123 MET A C 1
ATOM 970 O O . MET A 1 123 ? 2.179 2.383 2.682 1.00 98.56 123 MET A O 1
ATOM 974 N N . THR A 1 124 ? 2.266 1.244 0.751 1.00 98.69 124 THR A N 1
ATOM 975 C CA . THR A 1 124 ? 0.814 1.221 0.523 1.00 98.69 124 THR A CA 1
ATOM 976 C C . THR A 1 124 ? 0.080 0.618 1.716 1.00 98.69 124 THR A C 1
ATOM 978 O O . THR A 1 124 ? -0.913 1.172 2.191 1.00 98.69 124 THR A O 1
ATOM 981 N N . THR A 1 125 ? 0.589 -0.499 2.239 1.00 98.62 125 THR A N 1
ATOM 982 C CA . THR A 1 125 ? -0.038 -1.186 3.371 1.00 98.62 125 THR A CA 1
ATOM 983 C C . THR A 1 125 ? 0.079 -0.362 4.654 1.00 98.62 125 THR A C 1
ATOM 985 O O . THR A 1 125 ? -0.914 -0.187 5.353 1.00 98.62 125 THR A O 1
ATOM 988 N N . VAL A 1 126 ? 1.254 0.206 4.949 1.00 98.69 126 VAL A N 1
ATOM 989 C CA . VAL A 1 126 ? 1.485 1.058 6.129 1.00 98.69 126 VAL A CA 1
ATOM 990 C C . VAL A 1 126 ? 0.602 2.304 6.091 1.00 98.69 126 VAL A C 1
ATOM 992 O O . VAL A 1 126 ? -0.091 2.585 7.068 1.00 98.69 126 VAL A O 1
ATOM 995 N N . LEU A 1 127 ? 0.558 3.017 4.963 1.00 98.69 127 LEU A N 1
ATOM 996 C CA . LEU A 1 127 ? -0.286 4.201 4.798 1.00 98.69 127 LEU A CA 1
ATOM 997 C C . LEU A 1 127 ? -1.773 3.854 4.950 1.00 98.69 127 LEU A C 1
ATOM 999 O O . LEU A 1 127 ? -2.494 4.541 5.675 1.00 98.69 127 LEU A O 1
ATOM 1003 N N . GLY A 1 128 ? -2.228 2.751 4.349 1.00 98.44 128 GLY A N 1
ATOM 1004 C CA . GLY A 1 128 ? -3.597 2.267 4.520 1.00 98.44 128 GLY A CA 1
ATOM 1005 C C . GLY A 1 128 ? -3.928 1.931 5.977 1.00 98.44 128 GLY A C 1
ATOM 1006 O O . GLY A 1 128 ? -4.979 2.329 6.483 1.00 98.44 128 GLY A O 1
ATOM 1007 N N . MET A 1 129 ? -3.014 1.277 6.698 1.00 98.62 129 MET A N 1
ATOM 1008 C CA . MET A 1 129 ? -3.187 1.005 8.126 1.00 98.62 129 MET A CA 1
ATOM 1009 C C . MET A 1 129 ? -3.230 2.288 8.960 1.00 98.62 129 MET A C 1
ATOM 1011 O O . MET A 1 129 ? -4.084 2.400 9.839 1.00 98.62 129 MET A O 1
ATOM 1015 N N . LEU A 1 130 ? -2.396 3.287 8.661 1.00 98.50 130 LEU A N 1
ATOM 1016 C CA . LEU A 1 130 ? -2.430 4.589 9.334 1.00 98.50 130 LEU A CA 1
ATOM 1017 C C . LEU A 1 130 ? -3.758 5.320 9.124 1.00 98.50 130 LEU A C 1
ATOM 1019 O O . LEU A 1 130 ? -4.300 5.880 10.077 1.00 98.50 130 LEU A O 1
ATOM 1023 N N . VAL A 1 131 ? -4.340 5.249 7.923 1.00 98.44 131 VAL A N 1
ATOM 1024 C CA . VAL A 1 131 ? -5.691 5.771 7.661 1.00 98.44 131 VAL A CA 1
ATOM 1025 C C . VAL A 1 131 ? -6.721 5.101 8.575 1.00 98.44 131 VAL A C 1
ATOM 1027 O O . VAL A 1 131 ? -7.571 5.780 9.156 1.00 98.44 131 VAL A O 1
ATOM 1030 N N . LEU A 1 132 ? -6.648 3.779 8.754 1.00 97.94 132 LEU A N 1
ATOM 1031 C CA . LEU A 1 132 ? -7.553 3.041 9.642 1.00 97.94 132 LEU A CA 1
ATOM 1032 C C . LEU A 1 132 ? -7.319 3.357 11.131 1.00 97.94 132 LEU A C 1
ATOM 1034 O O . LEU A 1 132 ? -8.281 3.462 11.903 1.00 97.94 132 LEU A O 1
ATOM 1038 N N . VAL A 1 133 ? -6.064 3.548 11.546 1.00 97.69 133 VAL A N 1
ATOM 1039 C CA . VAL A 1 133 ? -5.719 4.000 12.904 1.00 97.69 133 VAL A CA 1
ATOM 1040 C C . VAL A 1 133 ? -6.291 5.398 13.148 1.00 97.69 133 VAL A C 1
ATOM 1042 O O . VAL A 1 133 ? -6.922 5.627 14.178 1.00 97.69 133 VAL A O 1
ATOM 1045 N N . ALA A 1 134 ? -6.201 6.289 12.160 1.00 96.94 134 ALA A N 1
ATOM 1046 C CA . ALA A 1 134 ? -6.776 7.633 12.173 1.00 96.94 134 ALA A CA 1
ATOM 1047 C C . ALA A 1 134 ? -8.305 7.675 11.968 1.00 96.94 134 ALA A C 1
ATOM 1049 O O . ALA A 1 134 ? -8.859 8.751 11.743 1.00 96.94 134 ALA A O 1
ATOM 1050 N N . HIS A 1 135 ? -9.001 6.534 12.048 1.00 94.94 135 HIS A N 1
ATOM 1051 C CA . HIS A 1 135 ? -10.455 6.413 11.885 1.00 94.94 135 HIS A CA 1
ATOM 1052 C C . HIS A 1 135 ? -10.984 6.912 10.531 1.00 94.94 135 HIS A C 1
ATOM 1054 O O . HIS A 1 135 ? -12.085 7.452 10.456 1.00 94.94 135 HIS A O 1
ATOM 1060 N N . ARG A 1 136 ? -10.211 6.730 9.452 1.00 93.25 136 ARG A N 1
ATOM 1061 C CA . ARG A 1 136 ? -10.588 7.115 8.079 1.00 93.25 136 ARG A CA 1
ATOM 1062 C C . ARG A 1 136 ? -10.907 8.610 7.935 1.00 93.25 136 ARG A C 1
ATOM 1064 O O . ARG A 1 136 ? -11.739 8.996 7.118 1.00 93.25 136 ARG A O 1
ATOM 1071 N N . ARG A 1 137 ? -10.261 9.465 8.736 1.00 94.75 137 ARG A N 1
ATOM 1072 C CA . ARG A 1 137 ? -10.387 10.923 8.603 1.00 94.75 137 ARG A CA 1
ATOM 1073 C C . ARG A 1 137 ? -9.917 11.371 7.218 1.00 94.75 137 ARG A C 1
ATOM 1075 O O . ARG A 1 137 ? -8.899 10.890 6.728 1.00 94.75 137 ARG A O 1
ATOM 1082 N N . VAL A 1 138 ? -10.630 12.330 6.625 1.00 95.81 138 VAL A N 1
ATOM 1083 C CA . VAL A 1 138 ? -10.369 12.814 5.256 1.00 95.81 138 VAL A CA 1
ATOM 1084 C C . VAL A 1 138 ? -8.925 13.283 5.087 1.00 95.81 138 VAL A C 1
ATOM 1086 O O . VAL A 1 138 ? -8.272 12.880 4.133 1.00 95.81 138 VAL A O 1
ATOM 1089 N N . TRP A 1 139 ? -8.386 14.045 6.044 1.00 97.00 139 TRP A N 1
ATOM 1090 C CA . TRP A 1 139 ? -6.993 14.501 5.982 1.00 97.00 139 TRP A CA 1
ATOM 1091 C C . TRP A 1 139 ? -5.994 13.336 5.921 1.00 97.00 139 TRP A C 1
ATOM 1093 O O . TRP A 1 139 ? -4.995 13.431 5.219 1.00 97.00 139 TRP A O 1
ATOM 1103 N N . ALA A 1 140 ? -6.273 12.222 6.608 1.00 97.25 140 ALA A N 1
ATOM 1104 C CA . ALA A 1 140 ? -5.397 11.056 6.614 1.00 97.25 140 ALA A CA 1
ATOM 1105 C C . ALA A 1 140 ? -5.451 10.336 5.264 1.00 97.25 140 ALA A C 1
ATOM 1107 O O . ALA A 1 140 ? -4.421 9.905 4.760 1.00 97.25 140 ALA A O 1
ATOM 1108 N N . ILE A 1 141 ? -6.640 10.253 4.657 1.00 97.31 141 ILE A N 1
ATOM 1109 C CA . ILE A 1 141 ? -6.829 9.699 3.310 1.00 97.31 141 ILE A CA 1
ATOM 1110 C C . ILE A 1 141 ? -6.083 10.550 2.281 1.00 97.31 141 ILE A C 1
ATOM 1112 O O . ILE A 1 141 ? -5.345 10.005 1.466 1.00 97.31 141 ILE A O 1
ATOM 1116 N N . VAL A 1 142 ? -6.237 11.875 2.337 1.00 98.06 142 VAL A N 1
ATOM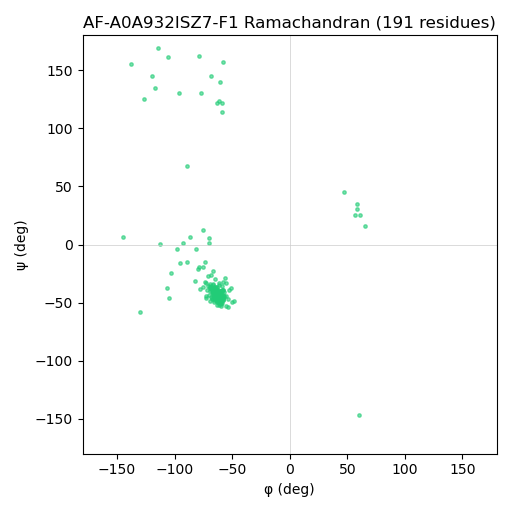 1117 C CA . VAL A 1 142 ? -5.551 12.807 1.431 1.00 98.06 142 VAL A CA 1
ATOM 1118 C C . VAL A 1 142 ? -4.035 12.697 1.594 1.00 98.06 142 VAL A C 1
ATOM 1120 O O . VAL A 1 142 ? -3.335 12.519 0.601 1.00 98.06 142 VAL A O 1
ATOM 1123 N N . ALA A 1 143 ? -3.527 12.709 2.831 1.00 97.88 143 ALA A N 1
ATOM 1124 C CA . ALA A 1 143 ? -2.099 12.570 3.110 1.00 97.88 143 ALA A CA 1
ATOM 1125 C C . ALA A 1 143 ? -1.539 11.221 2.630 1.00 97.88 143 ALA A C 1
ATOM 1127 O O . ALA A 1 143 ? -0.500 11.188 1.979 1.00 97.88 143 ALA A O 1
ATOM 1128 N N . ALA A 1 144 ? -2.242 10.116 2.897 1.00 97.81 144 ALA A N 1
ATOM 1129 C CA . ALA A 1 144 ? -1.854 8.784 2.436 1.00 97.81 144 ALA A CA 1
ATOM 1130 C C . ALA A 1 144 ? -1.883 8.669 0.907 1.00 97.81 144 ALA A C 1
ATOM 1132 O O . ALA A 1 144 ? -0.995 8.058 0.324 1.00 97.81 144 ALA A O 1
ATOM 1133 N N . THR A 1 145 ? -2.874 9.276 0.254 1.00 97.81 145 THR A N 1
ATOM 1134 C CA . THR A 1 145 ? -2.977 9.286 -1.212 1.00 97.81 145 THR A CA 1
ATOM 1135 C C . THR A 1 145 ? -1.821 10.070 -1.818 1.00 97.81 145 THR A C 1
ATOM 1137 O O . THR A 1 145 ? -1.141 9.569 -2.706 1.00 97.81 145 THR A O 1
ATOM 1140 N N . PHE A 1 146 ? -1.550 11.269 -1.297 1.00 97.94 146 PHE A N 1
ATOM 1141 C CA . PHE A 1 146 ? -0.427 12.089 -1.738 1.00 97.94 146 PHE A CA 1
ATOM 1142 C C . PHE A 1 146 ? 0.913 11.367 -1.545 1.00 97.94 146 PHE A C 1
ATOM 1144 O O . PHE A 1 146 ? 1.674 11.228 -2.498 1.00 97.94 146 PHE A O 1
ATOM 1151 N N . ALA A 1 147 ? 1.172 10.849 -0.340 1.00 97.44 147 ALA A N 1
ATOM 1152 C CA . ALA A 1 147 ? 2.391 10.104 -0.031 1.00 97.44 147 ALA A CA 1
ATOM 1153 C C . ALA A 1 147 ? 2.535 8.843 -0.897 1.00 97.44 147 ALA A C 1
ATOM 1155 O O . ALA A 1 147 ? 3.623 8.552 -1.384 1.00 97.44 147 ALA A O 1
ATOM 1156 N N . GLY A 1 148 ? 1.435 8.120 -1.129 1.00 97.44 148 GLY A N 1
ATOM 1157 C CA . GLY A 1 148 ? 1.412 6.927 -1.971 1.00 97.44 148 GLY A CA 1
ATOM 1158 C C . GLY A 1 148 ? 1.761 7.232 -3.426 1.00 97.44 148 GLY A C 1
ATOM 1159 O O . GLY A 1 148 ? 2.617 6.563 -4.001 1.00 97.44 148 GLY A O 1
ATOM 1160 N N . LEU A 1 149 ? 1.159 8.277 -4.004 1.00 96.69 149 LEU A N 1
ATOM 1161 C CA . LEU A 1 149 ? 1.477 8.730 -5.360 1.00 96.69 149 LEU A CA 1
ATOM 1162 C C . LEU A 1 149 ? 2.927 9.217 -5.460 1.00 96.69 149 LEU A C 1
ATOM 1164 O O . LEU A 1 149 ? 3.642 8.821 -6.377 1.00 96.69 149 LEU A O 1
ATOM 1168 N N . ALA A 1 150 ? 3.387 10.018 -4.497 1.00 96.06 150 ALA A N 1
ATOM 1169 C CA . ALA A 1 150 ? 4.761 10.508 -4.468 1.00 96.06 150 ALA A CA 1
ATOM 1170 C C . ALA A 1 150 ? 5.779 9.358 -4.383 1.00 96.06 150 ALA A C 1
ATOM 1172 O O . ALA A 1 150 ? 6.727 9.321 -5.165 1.00 96.06 150 ALA A O 1
ATOM 1173 N N . GLY A 1 151 ? 5.557 8.381 -3.500 1.00 95.38 151 GLY A N 1
ATOM 1174 C CA . GLY A 1 151 ? 6.441 7.225 -3.356 1.00 95.38 151 GLY A CA 1
ATOM 1175 C C . GLY A 1 151 ? 6.407 6.273 -4.554 1.00 95.38 151 GLY A C 1
ATOM 1176 O O . GLY A 1 151 ? 7.454 5.757 -4.942 1.00 95.38 151 GLY A O 1
ATOM 1177 N N . MET A 1 152 ? 5.247 6.086 -5.199 1.00 95.56 152 MET A N 1
ATOM 1178 C CA . MET A 1 152 ? 5.162 5.361 -6.475 1.00 95.56 152 MET A CA 1
ATOM 1179 C C . MET A 1 152 ? 6.026 6.031 -7.538 1.00 95.56 152 MET A C 1
ATOM 1181 O O . MET A 1 152 ? 6.835 5.360 -8.174 1.00 95.56 152 MET A O 1
ATOM 1185 N N . LEU A 1 153 ? 5.882 7.346 -7.718 1.00 93.94 153 LEU A N 1
ATOM 1186 C CA . LEU A 1 153 ? 6.668 8.104 -8.692 1.00 93.94 153 LEU A CA 1
ATOM 1187 C C . LEU A 1 153 ? 8.163 8.067 -8.350 1.00 93.94 153 LEU A C 1
ATOM 1189 O O . LEU A 1 153 ? 8.991 7.876 -9.237 1.00 93.94 153 LEU A O 1
ATOM 1193 N N . GLY A 1 154 ? 8.517 8.178 -7.068 1.00 92.50 154 GLY A N 1
ATOM 1194 C CA . GLY A 1 154 ? 9.898 8.069 -6.597 1.00 92.50 154 GLY A CA 1
ATOM 1195 C C . GLY A 1 154 ? 10.529 6.722 -6.942 1.00 92.50 154 GLY A C 1
ATOM 1196 O O . GLY A 1 154 ? 11.604 6.686 -7.537 1.00 92.50 154 GLY A O 1
ATOM 1197 N N . ALA A 1 155 ? 9.843 5.616 -6.643 1.00 92.94 155 ALA A N 1
ATOM 1198 C CA . ALA A 1 155 ? 10.329 4.275 -6.971 1.00 92.94 155 ALA A CA 1
ATOM 1199 C C . ALA A 1 155 ? 10.445 4.062 -8.492 1.00 92.94 155 ALA A C 1
ATOM 1201 O O . ALA A 1 155 ? 11.484 3.603 -8.970 1.00 92.94 155 ALA A O 1
ATOM 1202 N N . SER A 1 156 ? 9.408 4.462 -9.236 1.00 92.00 156 SER A N 1
ATOM 1203 C CA . SER A 1 156 ? 9.280 4.243 -10.688 1.00 92.00 156 SER A CA 1
ATOM 1204 C C . SER A 1 156 ? 10.281 5.042 -11.517 1.00 92.00 156 SER A C 1
ATOM 1206 O O . SER A 1 156 ? 10.628 4.665 -12.627 1.00 92.00 156 SER A O 1
ATOM 1208 N N . THR A 1 157 ? 10.743 6.171 -10.983 1.00 90.25 157 THR A N 1
ATOM 1209 C CA . THR A 1 157 ? 11.747 7.011 -11.642 1.00 90.25 157 THR A CA 1
ATOM 1210 C C . THR A 1 157 ? 13.168 6.669 -11.213 1.00 90.25 157 THR A C 1
ATOM 1212 O O . THR A 1 157 ? 14.082 7.357 -11.659 1.00 90.25 157 THR A O 1
ATOM 1215 N N . THR A 1 158 ? 13.387 5.668 -10.349 1.00 85.88 158 THR A N 1
ATOM 1216 C CA . THR A 1 158 ? 14.709 5.434 -9.743 1.00 85.88 158 THR A CA 1
ATOM 1217 C C . THR A 1 158 ? 15.193 3.991 -9.845 1.00 85.88 158 THR A C 1
ATOM 1219 O O . THR A 1 158 ? 16.283 3.782 -10.364 1.00 85.88 158 THR A O 1
ATOM 1222 N N . PHE A 1 159 ? 14.443 3.014 -9.326 1.00 85.94 159 PHE A N 1
ATOM 1223 C CA . PHE A 1 159 ? 14.951 1.640 -9.146 1.00 85.94 159 PHE A CA 1
ATOM 1224 C C . PHE A 1 159 ? 13.902 0.538 -9.359 1.00 8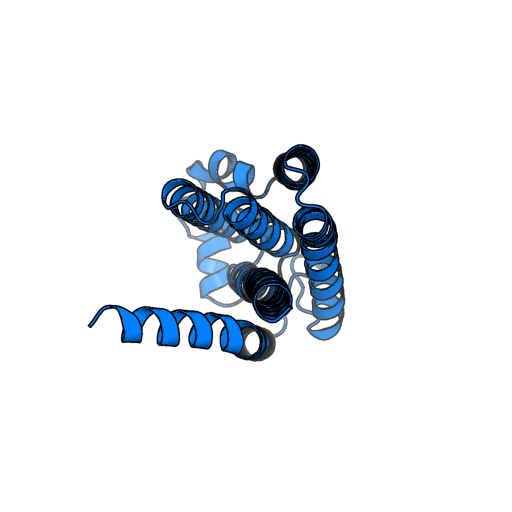5.94 159 PHE A C 1
ATOM 1226 O O . PHE A 1 159 ? 14.169 -0.631 -9.095 1.00 85.94 159 PHE A O 1
ATOM 1233 N N . HIS A 1 160 ? 12.697 0.890 -9.802 1.00 91.50 160 HIS A N 1
ATOM 1234 C CA . HIS A 1 160 ? 11.652 -0.065 -10.156 1.00 91.50 160 HIS A CA 1
ATOM 1235 C C . HIS A 1 160 ? 10.951 0.358 -11.435 1.00 91.50 160 HIS A C 1
ATOM 1237 O O . HIS A 1 160 ? 10.868 1.546 -11.737 1.00 91.50 160 HIS A O 1
ATOM 1243 N N . TYR A 1 161 ? 10.377 -0.614 -12.133 1.00 94.38 161 TYR A N 1
ATOM 1244 C CA . TYR A 1 161 ? 9.439 -0.334 -13.205 1.00 94.38 161 TYR A CA 1
ATOM 1245 C C . TYR A 1 161 ? 8.142 0.252 -12.634 1.00 94.38 161 TYR A C 1
ATOM 1247 O O . TYR A 1 161 ? 7.692 -0.129 -11.548 1.00 94.38 161 TYR A O 1
ATOM 1255 N N . PHE A 1 162 ? 7.517 1.177 -13.364 1.00 94.94 162 PHE A N 1
ATOM 1256 C CA . PHE A 1 162 ? 6.248 1.780 -12.953 1.00 94.94 162 PHE A CA 1
ATOM 1257 C C . PHE A 1 162 ? 5.162 0.717 -12.758 1.00 94.94 162 PHE A C 1
ATOM 1259 O O . PHE A 1 162 ? 4.403 0.740 -11.785 1.00 94.94 162 PHE A O 1
ATOM 1266 N N . THR A 1 163 ? 5.143 -0.281 -13.635 1.00 96.56 163 THR A N 1
ATOM 1267 C CA . T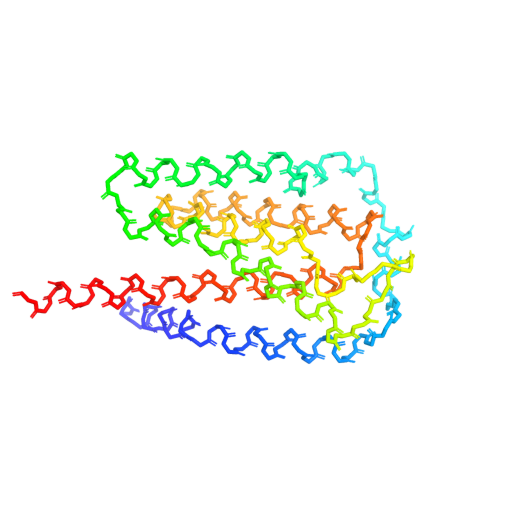HR A 1 163 ? 4.248 -1.435 -13.544 1.00 96.56 163 THR A CA 1
ATOM 1268 C C . THR A 1 163 ? 4.456 -2.263 -12.266 1.00 96.56 163 THR A C 1
ATOM 1270 O O . THR A 1 163 ? 3.471 -2.734 -11.687 1.00 96.56 163 THR A O 1
ATOM 1273 N N . ASP A 1 164 ? 5.685 -2.360 -11.738 1.00 96.81 164 ASP A N 1
ATOM 1274 C CA . ASP A 1 164 ? 5.966 -3.000 -10.441 1.00 96.81 164 ASP A CA 1
ATOM 1275 C C . ASP A 1 164 ? 5.322 -2.241 -9.279 1.00 96.81 164 ASP A C 1
ATOM 1277 O O . ASP A 1 164 ? 4.845 -2.856 -8.318 1.00 96.81 164 ASP A O 1
ATOM 1281 N N . ALA A 1 165 ? 5.322 -0.905 -9.350 1.00 97.00 165 ALA A N 1
ATOM 1282 C CA . ALA A 1 165 ? 4.698 -0.042 -8.356 1.00 97.00 165 ALA A CA 1
ATOM 1283 C C . ALA A 1 165 ? 3.167 -0.164 -8.401 1.00 97.00 165 ALA A C 1
ATOM 1285 O O . ALA A 1 165 ? 2.530 -0.263 -7.353 1.00 97.00 165 ALA A O 1
ATOM 1286 N N . VAL A 1 166 ? 2.569 -0.247 -9.595 1.00 97.94 166 VAL A N 1
ATOM 1287 C CA . VAL A 1 166 ? 1.125 -0.492 -9.753 1.00 97.94 166 VAL A CA 1
ATOM 1288 C C . VAL A 1 166 ? 0.730 -1.850 -9.165 1.00 97.94 166 VAL A C 1
ATOM 1290 O O . VAL A 1 166 ? -0.198 -1.920 -8.357 1.00 97.94 166 VAL A O 1
ATOM 1293 N N . GLY A 1 167 ? 1.462 -2.921 -9.495 1.00 97.94 167 GLY A N 1
ATOM 1294 C CA . GLY A 1 167 ? 1.231 -4.250 -8.917 1.00 97.94 167 GLY A CA 1
ATOM 1295 C C . GLY A 1 167 ? 1.330 -4.253 -7.387 1.00 97.94 167 GLY A C 1
ATOM 1296 O O . GLY A 1 167 ? 0.492 -4.836 -6.698 1.00 97.94 167 GLY A O 1
ATOM 1297 N N . ALA A 1 168 ? 2.304 -3.524 -6.844 1.00 98.00 168 ALA A N 1
ATOM 1298 C CA . ALA A 1 168 ? 2.487 -3.358 -5.407 1.00 98.00 168 ALA A CA 1
ATOM 1299 C C . ALA A 1 168 ? 1.331 -2.612 -4.718 1.00 98.00 168 ALA A C 1
ATOM 1301 O O . ALA A 1 168 ? 0.930 -2.988 -3.614 1.00 98.00 168 ALA A O 1
ATOM 1302 N N . VAL A 1 169 ? 0.763 -1.583 -5.357 1.00 98.50 169 VAL A N 1
ATOM 1303 C CA . VAL A 1 169 ? -0.418 -0.877 -4.835 1.00 98.50 169 VAL A CA 1
ATOM 1304 C C . VAL A 1 169 ? -1.647 -1.777 -4.833 1.00 98.50 169 VAL A C 1
ATOM 1306 O O . VAL A 1 169 ? -2.388 -1.800 -3.846 1.00 98.50 169 VAL A O 1
ATOM 1309 N N . LEU A 1 170 ? -1.857 -2.552 -5.900 1.00 98.62 170 LEU A N 1
ATOM 1310 C CA . LEU A 1 170 ? -2.947 -3.529 -5.967 1.00 98.62 170 LEU A CA 1
ATOM 1311 C C . LEU A 1 170 ? -2.841 -4.540 -4.818 1.00 98.62 170 LEU A C 1
ATOM 1313 O O . LEU A 1 170 ? -3.810 -4.742 -4.085 1.00 98.62 170 LEU A O 1
ATOM 1317 N N . LEU A 1 171 ? -1.648 -5.093 -4.586 1.00 98.69 171 LEU A N 1
ATOM 1318 C CA . LEU A 1 171 ? -1.398 -6.006 -3.471 1.00 98.69 171 LEU A CA 1
ATOM 1319 C C . LEU A 1 171 ? -1.628 -5.344 -2.104 1.00 98.69 171 LEU A C 1
ATOM 1321 O O . LEU A 1 171 ? -2.371 -5.870 -1.274 1.00 98.69 171 LEU A O 1
ATOM 1325 N N . GLY A 1 172 ? -1.015 -4.185 -1.858 1.00 98.44 172 GLY A N 1
ATOM 1326 C CA . GLY A 1 172 ? -1.114 -3.499 -0.568 1.00 98.44 172 GLY A CA 1
ATOM 1327 C C . GLY A 1 172 ? -2.550 -3.095 -0.227 1.00 98.44 172 GLY A C 1
ATOM 1328 O O . GLY A 1 172 ? -3.022 -3.321 0.889 1.00 98.44 172 GLY A O 1
ATOM 1329 N N . THR A 1 173 ? -3.294 -2.562 -1.199 1.00 98.38 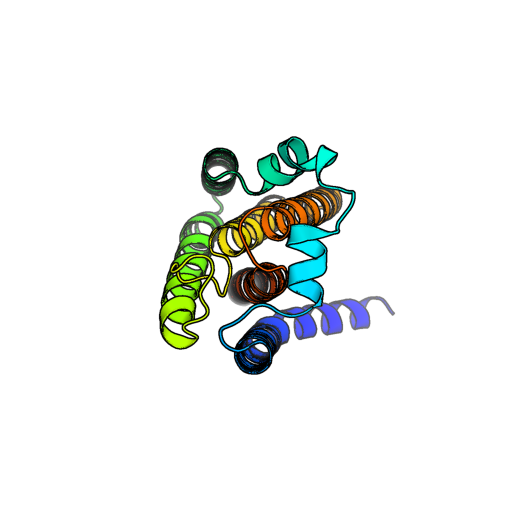173 THR A N 1
ATOM 1330 C CA . THR A 1 173 ? -4.705 -2.191 -1.001 1.00 98.38 173 THR A CA 1
ATOM 1331 C C . THR A 1 173 ? -5.616 -3.407 -0.824 1.00 98.38 173 THR A C 1
ATOM 1333 O O . THR A 1 173 ? -6.554 -3.335 -0.026 1.00 98.38 173 THR A O 1
ATOM 1336 N N . ALA A 1 174 ? -5.333 -4.536 -1.487 1.00 98.56 174 ALA A N 1
ATOM 1337 C CA . ALA A 1 174 ? -6.042 -5.794 -1.254 1.00 98.56 174 ALA A CA 1
ATOM 1338 C C . ALA A 1 174 ? -5.901 -6.247 0.208 1.00 98.56 174 ALA A C 1
ATOM 1340 O O . ALA A 1 174 ? -6.906 -6.536 0.862 1.00 98.56 174 ALA A O 1
ATOM 1341 N N . VAL A 1 175 ? -4.680 -6.225 0.753 1.00 98.69 175 VAL A N 1
ATOM 1342 C CA . VAL A 1 175 ? -4.410 -6.580 2.158 1.00 98.69 175 VAL A CA 1
ATOM 1343 C C . VAL A 1 175 ? -5.138 -5.639 3.125 1.00 98.69 175 VAL A C 1
ATOM 1345 O O . VAL A 1 175 ? -5.799 -6.101 4.058 1.00 98.69 175 VAL A O 1
ATOM 1348 N N . VAL A 1 176 ? -5.096 -4.324 2.890 1.00 98.38 176 VAL A N 1
ATOM 1349 C CA . VAL A 1 176 ? -5.810 -3.341 3.729 1.00 98.38 176 VAL A CA 1
ATOM 1350 C C . VAL A 1 176 ? -7.329 -3.554 3.676 1.00 98.38 176 VAL A C 1
ATOM 1352 O O . VAL A 1 176 ? -8.001 -3.473 4.704 1.00 98.38 176 VAL A O 1
ATOM 1355 N N . CYS A 1 177 ? -7.893 -3.883 2.513 1.00 97.94 177 CYS A N 1
ATOM 1356 C CA . CYS A 1 177 ? -9.324 -4.176 2.395 1.00 97.94 177 CYS A CA 1
ATOM 1357 C C . CYS A 1 177 ? -9.720 -5.461 3.136 1.00 97.94 177 CYS A C 1
ATOM 1359 O O . CYS A 1 177 ? -10.769 -5.489 3.779 1.00 97.94 177 CYS A O 1
ATOM 1361 N N . VAL A 1 178 ? -8.867 -6.493 3.146 1.00 98.25 178 VAL A N 1
ATOM 1362 C CA . VAL A 1 178 ? -9.073 -7.684 3.991 1.00 98.25 178 VAL A CA 1
ATOM 1363 C C . VAL A 1 178 ? -9.125 -7.301 5.472 1.00 98.25 178 VAL A C 1
ATOM 1365 O O . VAL A 1 178 ? -10.027 -7.743 6.185 1.00 98.25 178 VAL A O 1
ATOM 1368 N N . VAL A 1 179 ? -8.220 -6.432 5.934 1.00 98.06 179 VAL A N 1
ATOM 1369 C CA . VAL A 1 179 ? -8.244 -5.908 7.310 1.00 98.06 179 VAL A CA 1
ATOM 1370 C C . VAL A 1 179 ? -9.564 -5.196 7.613 1.00 98.06 179 VAL A C 1
ATOM 1372 O O . VAL A 1 179 ? -10.160 -5.445 8.662 1.00 98.06 179 VAL A O 1
ATOM 1375 N N . ILE A 1 180 ? -10.057 -4.354 6.699 1.00 97.19 180 ILE A N 1
ATOM 1376 C CA . ILE A 1 180 ? -11.354 -3.681 6.860 1.00 97.19 180 ILE A CA 1
ATOM 1377 C C . ILE A 1 180 ? -12.481 -4.706 7.020 1.00 97.19 180 ILE A C 1
ATOM 1379 O O . ILE A 1 180 ? -13.256 -4.609 7.968 1.00 97.19 180 ILE A O 1
ATOM 1383 N N . VAL A 1 181 ? -12.533 -5.724 6.156 1.00 96.44 181 VAL A N 1
ATOM 1384 C CA . VAL A 1 181 ? -13.547 -6.786 6.227 1.00 96.44 181 VAL A CA 1
ATOM 1385 C C . VAL A 1 181 ? -13.485 -7.538 7.562 1.00 96.44 181 VAL A C 1
ATOM 1387 O O . VAL A 1 181 ? -14.529 -7.854 8.134 1.00 96.44 181 VAL A O 1
ATOM 1390 N N . ILE A 1 182 ? -12.287 -7.818 8.086 1.00 96.88 182 ILE A N 1
ATOM 1391 C CA . ILE A 1 182 ? -12.109 -8.461 9.399 1.00 96.88 182 ILE A CA 1
ATOM 1392 C C . ILE A 1 182 ? -12.669 -7.574 10.519 1.00 96.88 182 ILE A C 1
ATOM 1394 O O . ILE A 1 182 ? -13.417 -8.061 11.372 1.00 96.88 182 ILE A O 1
ATOM 1398 N N . LEU A 1 183 ? -12.332 -6.283 10.514 1.00 95.44 183 LEU A N 1
ATOM 1399 C CA . LEU A 1 183 ? -12.791 -5.324 11.520 1.00 95.44 183 LEU A CA 1
ATOM 1400 C C . LEU A 1 183 ? -14.315 -5.150 11.489 1.00 95.44 183 LEU A C 1
ATOM 1402 O O . LEU A 1 183 ? -14.954 -5.201 12.541 1.00 95.44 183 LEU A O 1
ATOM 1406 N N . ASP A 1 184 ? -14.901 -5.014 10.301 1.00 93.69 184 ASP A N 1
ATOM 1407 C CA . ASP A 1 184 ? -16.346 -4.844 10.131 1.00 93.69 184 ASP A CA 1
ATOM 1408 C C . ASP A 1 184 ? -17.107 -6.101 10.587 1.00 93.69 184 ASP A C 1
ATOM 1410 O O . ASP A 1 184 ? -18.101 -6.003 11.307 1.00 93.69 184 ASP A O 1
ATOM 1414 N N . ARG A 1 185 ? -16.592 -7.301 10.270 1.00 93.25 185 ARG A N 1
ATOM 1415 C CA . ARG A 1 185 ? -17.145 -8.571 10.776 1.00 93.25 185 ARG A CA 1
ATOM 1416 C C . ARG A 1 185 ? -17.058 -8.679 12.294 1.00 93.25 185 ARG A C 1
ATOM 1418 O O . ARG A 1 185 ? -17.993 -9.179 12.914 1.00 93.25 185 ARG A O 1
ATOM 1425 N N . ARG A 1 186 ? -15.949 -8.244 12.907 1.00 94.31 186 ARG A N 1
ATOM 1426 C CA . ARG A 1 186 ? -15.807 -8.258 14.371 1.00 94.31 186 ARG A CA 1
ATOM 1427 C C . ARG A 1 186 ? -16.814 -7.319 15.024 1.00 94.31 186 ARG A C 1
ATOM 1429 O O . ARG A 1 186 ? -17.421 -7.711 16.012 1.00 94.31 186 ARG A O 1
ATOM 1436 N N . ARG A 1 187 ? -17.001 -6.122 14.468 1.00 92.12 187 ARG A N 1
ATOM 1437 C CA . ARG A 1 187 ? -17.980 -5.151 14.962 1.00 92.12 187 ARG A CA 1
ATOM 1438 C C . ARG A 1 187 ? -19.403 -5.703 14.893 1.00 92.12 187 ARG A C 1
ATOM 1440 O O . ARG A 1 187 ? -20.065 -5.750 15.916 1.00 92.12 187 ARG A O 1
ATOM 1447 N N . ALA A 1 188 ? -19.810 -6.234 13.740 1.00 91.44 188 ALA A N 1
ATOM 1448 C CA . ALA A 1 188 ? -21.141 -6.818 13.569 1.00 91.44 188 ALA A CA 1
ATOM 1449 C C . ALA A 1 188 ? -21.433 -7.971 14.549 1.00 91.44 188 ALA A C 1
ATOM 1451 O O . ALA A 1 188 ? -22.571 -8.149 14.960 1.00 91.44 188 ALA A O 1
ATOM 1452 N N . ARG A 1 189 ? -20.412 -8.751 14.940 1.00 92.88 189 ARG A N 1
ATOM 1453 C CA . ARG A 1 189 ? -20.560 -9.804 15.959 1.00 92.88 189 ARG A CA 1
ATOM 1454 C C . ARG A 1 189 ? -20.762 -9.256 17.369 1.00 92.88 189 ARG A C 1
ATOM 1456 O O . ARG A 1 189 ? -21.477 -9.885 18.128 1.00 92.88 189 ARG A O 1
ATOM 1463 N N . LEU A 1 190 ? -20.113 -8.142 17.712 1.00 91.62 190 LEU A N 1
ATOM 1464 C CA . LEU A 1 190 ? -20.275 -7.493 19.017 1.00 91.62 190 LEU A CA 1
ATOM 1465 C C . LEU A 1 190 ? -21.634 -6.796 19.136 1.00 91.62 190 LEU A C 1
ATOM 1467 O O . LEU A 1 190 ? -22.199 -6.772 20.215 1.00 91.62 190 LEU A O 1
ATOM 1471 N N . ASP A 1 191 ? -22.161 -6.263 18.031 1.00 90.25 191 ASP A N 1
ATOM 1472 C CA . ASP A 1 191 ? -23.478 -5.613 18.006 1.00 90.25 191 ASP A CA 1
ATOM 1473 C C . ASP A 1 191 ? -24.644 -6.628 18.094 1.00 90.25 191 ASP A C 1
ATOM 1475 O O . ASP A 1 191 ? -25.785 -6.238 18.325 1.00 90.25 191 ASP A O 1
ATOM 1479 N N . ALA A 1 192 ? -24.376 -7.923 17.877 1.00 87.81 192 ALA A N 1
ATOM 1480 C CA . ALA A 1 192 ? -25.368 -9.003 17.893 1.00 87.81 192 ALA A CA 1
ATOM 1481 C C . ALA A 1 192 ? -25.430 -9.787 19.222 1.00 87.81 192 ALA A C 1
ATOM 1483 O O . ALA A 1 192 ? -26.246 -10.701 19.338 1.00 87.81 192 ALA A O 1
ATOM 1484 N N . THR A 1 193 ? -24.553 -9.472 20.180 1.00 79.81 193 THR A N 1
ATOM 1485 C CA . THR A 1 193 ? -24.464 -10.086 21.519 1.00 79.81 193 THR A CA 1
ATOM 1486 C C . THR A 1 193 ? -24.906 -9.106 22.584 1.00 79.81 193 THR A C 1
ATOM 1488 O O . THR A 1 193 ? -25.638 -9.534 23.498 1.00 79.81 193 THR A O 1
#

Sequence (193 aa):
MITGSRLTAAAAVRWWPPIALTAMVVLGIAVGKASTPLDDWFLYEAHIRWLRPFLLFFVEPRVLMLLYALGVVIALWQRRWLMATLAAVAPVVALITARLCKMLFGREIDHILAYPSGHVTVMTTVLGMLVLVAHRRVWAIVAATFAGLAGMLGASTTFHYFTDAVGAVLLGTAVVCVVIVILDRRRARLDAT

Nearest PDB structures (foldseek):
  3zx6-assembly1_A  TM=2.724E-01  e=9.931E+00  Archaeoglobus fulgidus DSM 4304
  3ja6-assembly1_I  TM=1.764E-01  e=4.440E+00  Escherichia coli

Foldseek 3Di:
DVVVVVVVVLVCLVCLLVVLLVVLVVLLVVCAQDADPQLCCLAPPDPCVVCLVVLQCLLPPVNLVVLLVVLLVLCVVVVVVLLSVLSNVLLVVQLVVQVVVLVVSVHDDPNHRAAQHNSLLSSLQSLLSSCVSVVVDPVSVVVSVVSSVSNLSNCSHHPHGSSNNSSSNSSSSSSSSVSVVVVVVVVVVVVVD